Protein AF-A0A3N2P425-F1 (afdb_monomer_lite)

Structure (mmCIF, N/CA/C/O backbone):
data_AF-A0A3N2P425-F1
#
_entry.id   AF-A0A3N2P425-F1
#
loop_
_atom_site.group_PDB
_atom_site.id
_atom_site.type_symbol
_atom_site.label_atom_id
_atom_site.label_alt_id
_atom_site.label_comp_id
_atom_site.label_asym_id
_atom_site.label_entity_id
_atom_site.label_seq_id
_atom_site.pdbx_PDB_ins_code
_atom_site.Cartn_x
_atom_site.Cartn_y
_atom_site.Cartn_z
_atom_site.occupancy
_atom_site.B_iso_or_equiv
_atom_site.auth_seq_id
_atom_site.auth_comp_id
_atom_site.auth_asym_id
_atom_site.auth_atom_id
_atom_site.pdbx_PDB_model_num
ATOM 1 N N . MET A 1 1 ? -11.255 -15.464 24.040 1.00 45.69 1 MET A N 1
ATOM 2 C CA . MET A 1 1 ? -11.598 -14.527 22.941 1.00 45.69 1 MET A CA 1
ATOM 3 C C . MET A 1 1 ? -11.867 -13.075 23.395 1.00 45.69 1 MET A C 1
ATOM 5 O O . MET A 1 1 ? -12.380 -12.300 22.606 1.00 45.69 1 MET A O 1
ATOM 9 N N . ARG A 1 2 ? -11.461 -12.641 24.605 1.00 45.62 2 ARG A N 1
ATOM 10 C CA . ARG A 1 2 ? -11.732 -11.273 25.117 1.00 45.62 2 ARG A CA 1
ATOM 11 C C . ARG A 1 2 ? -10.798 -10.159 24.593 1.00 45.62 2 ARG A C 1
ATOM 13 O O . ARG A 1 2 ? -11.043 -9.001 24.884 1.00 45.62 2 ARG A O 1
ATOM 20 N N . GLY A 1 3 ? -9.758 -10.490 23.818 1.00 50.09 3 GLY A N 1
ATOM 21 C CA . GLY A 1 3 ? -8.745 -9.515 23.377 1.00 50.09 3 GLY A CA 1
ATOM 22 C C . GLY A 1 3 ? -9.061 -8.746 22.085 1.00 50.09 3 GLY A C 1
ATOM 23 O O . GLY A 1 3 ? -8.487 -7.688 21.871 1.00 50.09 3 GLY A O 1
ATOM 24 N N . PHE A 1 4 ? -9.965 -9.233 21.223 1.00 49.88 4 PHE A N 1
ATOM 25 C CA . PHE A 1 4 ? -10.226 -8.620 19.903 1.00 49.88 4 PHE A CA 1
ATOM 26 C C . PHE A 1 4 ? -11.301 -7.523 19.907 1.00 49.88 4 PHE A C 1
ATOM 28 O O . PHE A 1 4 ? -11.439 -6.799 18.926 1.00 49.88 4 PHE A O 1
ATOM 35 N N . THR A 1 5 ? -12.051 -7.377 21.000 1.00 51.12 5 THR A N 1
ATOM 36 C CA . THR A 1 5 ? -13.099 -6.354 21.158 1.00 51.12 5 THR A CA 1
ATOM 37 C C . THR A 1 5 ? -12.585 -5.059 21.782 1.00 51.12 5 THR A C 1
ATOM 39 O O . THR A 1 5 ? -13.356 -4.118 21.958 1.00 51.12 5 THR A O 1
ATOM 42 N N . GLU A 1 6 ? -11.298 -4.984 22.133 1.00 66.69 6 GLU A N 1
ATOM 43 C CA . GLU A 1 6 ? -10.718 -3.746 22.647 1.00 66.69 6 GLU A CA 1
ATOM 44 C C . GLU A 1 6 ? -10.755 -2.644 21.576 1.00 66.69 6 GLU A C 1
ATOM 46 O O . GLU A 1 6 ? -10.380 -2.890 20.422 1.00 66.69 6 GLU A O 1
ATOM 51 N N . PRO A 1 7 ? -11.110 -1.400 21.948 1.00 74.19 7 PRO A N 1
ATOM 52 C CA . PRO A 1 7 ? -11.191 -0.281 21.008 1.00 74.19 7 PRO A CA 1
ATOM 53 C C . PRO A 1 7 ? -9.886 -0.055 20.22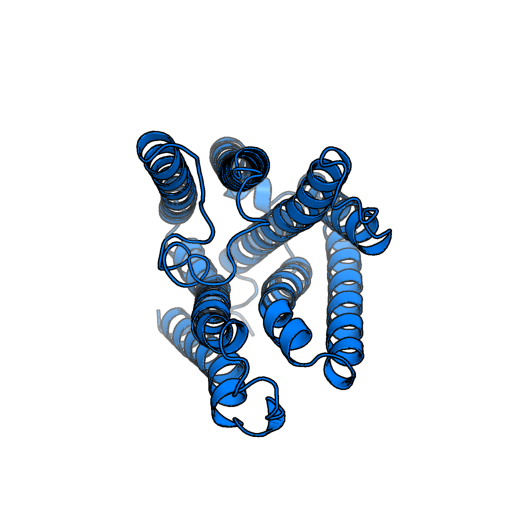9 1.00 74.19 7 PRO A C 1
ATOM 55 O O . PRO A 1 7 ? -9.914 0.361 19.073 1.00 74.19 7 PRO A O 1
ATOM 58 N N . ALA A 1 8 ? -8.741 -0.431 20.803 1.00 78.88 8 ALA A N 1
ATOM 59 C CA . ALA A 1 8 ? -7.447 -0.333 20.145 1.00 78.88 8 ALA A CA 1
ATOM 60 C C . ALA A 1 8 ? -7.305 -1.245 18.902 1.00 78.88 8 ALA A C 1
ATOM 62 O O . ALA A 1 8 ? -6.555 -0.908 17.983 1.00 78.88 8 ALA A O 1
ATOM 63 N N . TRP A 1 9 ? -7.980 -2.402 18.836 1.00 80.62 9 TRP A N 1
ATOM 64 C CA . TRP A 1 9 ? -7.920 -3.296 17.662 1.00 80.62 9 TRP A CA 1
ATOM 65 C C . TRP A 1 9 ? -8.795 -2.784 16.526 1.00 80.62 9 TRP A C 1
ATOM 67 O O . TRP A 1 9 ? -8.364 -2.770 15.376 1.00 80.62 9 TRP A O 1
ATOM 77 N N . ALA A 1 10 ? -9.973 -2.273 16.874 1.00 85.19 10 ALA A N 1
ATOM 78 C CA . ALA A 1 10 ? -10.850 -1.541 15.972 1.00 85.19 10 ALA A CA 1
ATOM 79 C C . ALA A 1 10 ? -10.139 -0.331 15.333 1.00 85.19 10 ALA A C 1
ATOM 81 O O . ALA A 1 10 ? -10.199 -0.160 14.113 1.00 85.19 10 ALA A O 1
ATOM 82 N N . ASP A 1 11 ? -9.420 0.461 16.134 1.00 87.75 11 ASP A N 1
ATOM 83 C CA . ASP A 1 11 ? -8.648 1.620 15.665 1.00 87.75 11 ASP A CA 1
ATOM 84 C C . ASP A 1 11 ? -7.503 1.202 14.740 1.00 87.75 11 ASP A C 1
ATOM 86 O O . ASP A 1 11 ? -7.321 1.776 13.667 1.00 87.75 11 ASP A O 1
ATOM 90 N N . THR A 1 12 ? -6.776 0.147 15.114 1.00 87.94 12 THR A N 1
ATOM 91 C CA . THR A 1 12 ? -5.697 -0.407 14.285 1.00 87.94 12 THR A CA 1
ATOM 92 C C . THR A 1 12 ? -6.220 -0.896 12.944 1.00 87.94 12 THR A C 1
ATOM 94 O O . THR A 1 12 ? -5.650 -0.555 11.911 1.00 87.94 12 THR A O 1
ATOM 97 N N . ALA A 1 13 ? -7.310 -1.659 12.936 1.00 87.81 13 ALA A N 1
ATOM 98 C CA . ALA A 1 13 ? -7.903 -2.188 11.716 1.00 87.81 13 ALA A CA 1
ATOM 99 C C . ALA A 1 13 ? -8.433 -1.067 10.806 1.00 87.81 13 ALA A C 1
ATOM 101 O O . ALA A 1 13 ? -8.244 -1.096 9.595 1.00 87.81 13 ALA A O 1
ATOM 102 N N . ALA A 1 14 ? -9.042 -0.028 11.379 1.00 89.31 14 ALA A N 1
ATOM 103 C CA . ALA A 1 14 ? -9.514 1.111 10.600 1.00 89.31 14 ALA A CA 1
ATOM 104 C C . ALA A 1 14 ? -8.352 1.887 9.949 1.00 89.31 14 ALA A C 1
ATOM 106 O O . ALA A 1 14 ? -8.414 2.209 8.763 1.00 89.31 14 ALA A O 1
ATOM 107 N N . VAL A 1 15 ? -7.285 2.168 10.706 1.00 91.12 15 VAL A N 1
ATOM 108 C CA . VAL A 1 15 ? -6.119 2.919 10.212 1.00 91.12 15 VAL A CA 1
ATOM 109 C C . VAL A 1 15 ? -5.301 2.098 9.215 1.00 91.12 15 VAL A C 1
ATOM 111 O O . VAL A 1 15 ? -4.962 2.610 8.154 1.00 91.12 15 VAL A O 1
ATOM 114 N N . SER A 1 16 ? -5.017 0.829 9.511 1.00 91.25 16 SER A N 1
ATOM 115 C CA . SER A 1 16 ? -4.265 -0.049 8.601 1.00 91.25 16 SER A CA 1
ATOM 116 C C . SER A 1 16 ? -5.001 -0.287 7.284 1.00 91.25 16 SER A C 1
ATOM 118 O O . SER A 1 16 ? -4.374 -0.202 6.233 1.00 91.25 16 SER A O 1
ATOM 120 N N . GLY A 1 17 ? -6.323 -0.496 7.320 1.00 90.25 17 GLY A N 1
ATOM 121 C CA . GLY A 1 17 ? -7.133 -0.651 6.111 1.00 90.25 17 GLY A CA 1
ATOM 122 C C . GLY A 1 17 ? -7.078 0.580 5.205 1.00 90.25 17 GLY A C 1
ATOM 123 O O . GLY A 1 17 ? -6.907 0.443 3.997 1.00 90.25 17 GLY A O 1
ATOM 124 N N . LEU A 1 18 ? -7.153 1.784 5.784 1.00 92.56 18 LEU A N 1
ATOM 125 C CA . LEU A 1 18 ? -7.037 3.030 5.024 1.00 92.56 18 LEU A CA 1
ATOM 126 C C . LEU A 1 18 ? -5.625 3.242 4.465 1.00 92.56 18 LEU A C 1
ATOM 128 O O . LEU A 1 18 ? -5.487 3.580 3.295 1.00 92.56 18 LEU A O 1
ATOM 132 N N . LEU A 1 19 ? -4.583 3.043 5.277 1.00 92.00 19 LEU A N 1
ATOM 133 C CA . LEU A 1 19 ? -3.196 3.212 4.832 1.00 92.00 19 LEU A CA 1
ATOM 134 C C . LEU A 1 19 ? -2.840 2.233 3.709 1.00 92.00 19 LEU A C 1
ATOM 136 O O . LEU A 1 19 ? -2.262 2.647 2.711 1.00 92.00 19 LEU A O 1
ATOM 140 N N . ALA A 1 20 ? -3.226 0.962 3.838 1.00 92.25 20 ALA A N 1
ATOM 141 C CA . ALA A 1 20 ? -2.996 -0.036 2.799 1.00 92.25 20 ALA A CA 1
ATOM 142 C C . ALA A 1 20 ? -3.740 0.312 1.498 1.00 92.25 20 ALA A C 1
ATOM 144 O O . ALA A 1 20 ? -3.142 0.256 0.427 1.00 92.25 20 ALA A O 1
ATOM 145 N N . ALA A 1 21 ? -5.005 0.743 1.587 1.00 92.38 21 ALA A N 1
ATOM 146 C CA . ALA A 1 21 ? -5.774 1.171 0.418 1.00 92.38 21 ALA A CA 1
ATOM 147 C C . ALA A 1 21 ? -5.172 2.412 -0.265 1.00 92.38 21 ALA A C 1
ATOM 149 O O . ALA A 1 21 ? -5.133 2.468 -1.491 1.00 92.38 21 ALA A O 1
ATOM 150 N N . LEU A 1 22 ? -4.658 3.381 0.503 1.00 93.06 22 LEU A N 1
ATOM 151 C CA . LEU A 1 22 ? -3.971 4.555 -0.045 1.00 93.06 22 LEU A CA 1
ATOM 152 C C . LEU A 1 22 ? -2.675 4.175 -0.764 1.00 93.06 22 LEU A C 1
ATOM 154 O O . LEU A 1 22 ? -2.458 4.635 -1.877 1.00 93.06 22 LEU A O 1
ATOM 158 N N . VAL A 1 23 ? -1.849 3.309 -0.170 1.00 90.25 23 VAL A N 1
ATOM 159 C CA . VAL A 1 23 ? -0.619 2.813 -0.810 1.00 90.25 23 VAL A CA 1
ATOM 160 C C . VAL A 1 23 ? -0.939 2.111 -2.132 1.00 90.25 23 VAL A C 1
ATOM 162 O O . VAL A 1 23 ? -0.296 2.381 -3.143 1.00 90.25 23 VAL A O 1
ATOM 165 N N . LEU A 1 24 ? -1.962 1.253 -2.146 1.00 89.75 24 LEU A N 1
ATOM 166 C CA . LEU A 1 24 ? -2.402 0.545 -3.351 1.00 89.75 24 LEU A CA 1
ATOM 167 C C . LEU A 1 24 ? -2.972 1.489 -4.412 1.00 89.75 24 LEU A C 1
ATOM 169 O O . LEU A 1 24 ? -2.701 1.304 -5.596 1.00 89.75 24 LEU A O 1
ATOM 173 N N . LEU A 1 25 ? -3.710 2.521 -3.999 1.00 91.50 25 LEU A N 1
ATOM 174 C CA . LEU A 1 25 ? -4.214 3.556 -4.896 1.00 91.50 25 LEU A CA 1
ATOM 175 C C . LEU A 1 25 ? -3.076 4.356 -5.533 1.00 91.50 25 LEU A C 1
ATOM 177 O O . LEU A 1 25 ? -3.071 4.527 -6.748 1.00 91.50 25 LEU A O 1
ATOM 181 N N . THR A 1 26 ? -2.116 4.830 -4.735 1.00 88.69 26 THR A N 1
ATOM 182 C CA . THR A 1 26 ? -0.936 5.554 -5.232 1.00 88.69 26 THR A CA 1
ATOM 183 C C . THR A 1 26 ? -0.185 4.707 -6.238 1.00 88.69 26 THR A C 1
ATOM 185 O O . THR A 1 26 ? 0.174 5.175 -7.309 1.00 88.69 26 THR A O 1
ATOM 188 N N . PHE A 1 27 ? -0.013 3.432 -5.927 1.00 84.88 27 PHE A N 1
ATOM 189 C CA . PHE A 1 27 ? 0.708 2.533 -6.794 1.00 84.88 27 PHE A CA 1
ATOM 190 C C . PHE A 1 27 ? -0.040 2.207 -8.103 1.00 84.88 27 PHE A C 1
ATOM 192 O O . PHE A 1 27 ? 0.568 2.182 -9.170 1.00 84.88 27 PHE A O 1
ATOM 199 N N . ALA A 1 28 ? -1.362 2.024 -8.060 1.00 85.25 28 ALA A N 1
ATOM 200 C CA . ALA A 1 28 ? -2.173 1.908 -9.275 1.00 85.25 28 ALA A CA 1
ATOM 201 C C . ALA A 1 28 ? -2.205 3.221 -10.085 1.00 85.25 28 ALA A C 1
ATOM 203 O O . ALA A 1 28 ? -2.316 3.204 -11.308 1.00 85.25 28 ALA A O 1
ATOM 204 N N . GLY A 1 29 ? -2.094 4.369 -9.411 1.00 83.38 29 GLY A N 1
ATOM 205 C CA . GLY A 1 29 ? -1.930 5.674 -10.049 1.00 83.38 29 GLY A CA 1
ATOM 206 C C . GLY A 1 29 ? -0.605 5.757 -10.798 1.00 83.38 29 GLY A C 1
ATOM 207 O O . GLY A 1 29 ? -0.597 6.096 -11.981 1.00 83.38 29 GLY A O 1
ATOM 208 N N . HIS A 1 30 ? 0.482 5.332 -10.152 1.00 80.69 30 HIS A N 1
ATOM 209 C CA . HIS A 1 30 ? 1.819 5.289 -10.733 1.00 80.69 30 HIS A CA 1
ATOM 210 C C . HIS A 1 30 ? 1.850 4.518 -12.058 1.00 80.69 30 HIS A C 1
ATOM 212 O O . HIS A 1 30 ? 2.406 5.000 -13.044 1.00 80.69 30 HIS A O 1
ATOM 218 N N . THR A 1 31 ? 1.204 3.348 -12.140 1.00 77.88 31 THR A N 1
ATOM 219 C CA . THR A 1 31 ? 1.166 2.552 -13.382 1.00 77.88 31 THR A CA 1
ATOM 220 C C . THR A 1 31 ? 0.427 3.262 -14.519 1.00 77.88 31 THR A C 1
ATOM 222 O O . THR A 1 31 ? 0.858 3.200 -15.667 1.00 77.88 31 THR A O 1
ATOM 225 N N . ILE A 1 32 ? -0.651 3.993 -14.220 1.00 78.75 32 ILE A N 1
ATOM 226 C CA . ILE A 1 32 ? -1.390 4.773 -15.227 1.00 78.75 32 ILE A CA 1
ATOM 227 C C . ILE A 1 32 ? -0.569 5.974 -15.687 1.00 78.75 32 ILE A C 1
ATOM 229 O O . ILE A 1 32 ? -0.456 6.230 -16.883 1.00 78.75 32 ILE A O 1
ATOM 233 N N . ILE A 1 33 ? 0.005 6.704 -14.736 1.00 73.69 33 ILE A N 1
ATOM 234 C CA . ILE A 1 33 ? 0.789 7.911 -14.985 1.00 73.69 33 ILE A CA 1
ATOM 235 C C . ILE A 1 33 ? 2.036 7.575 -15.808 1.00 73.69 33 ILE A C 1
ATOM 237 O O . ILE A 1 33 ? 2.350 8.265 -16.775 1.00 73.69 33 ILE A O 1
ATOM 241 N N . THR A 1 34 ? 2.727 6.487 -15.473 1.00 70.25 34 THR A N 1
ATOM 242 C CA . THR A 1 34 ? 3.914 6.039 -16.210 1.00 70.25 34 THR A CA 1
ATOM 243 C C . THR A 1 34 ? 3.598 5.518 -17.607 1.00 70.25 34 THR A C 1
ATOM 245 O O . THR A 1 34 ? 4.444 5.684 -18.490 1.00 70.25 34 THR A O 1
ATOM 248 N N . ALA A 1 35 ? 2.423 4.920 -17.824 1.00 69.19 35 ALA A N 1
ATOM 249 C CA . ALA A 1 35 ? 1.936 4.556 -19.153 1.00 69.19 35 ALA A CA 1
ATOM 250 C C . ALA A 1 35 ? 1.570 5.804 -19.975 1.00 69.19 35 ALA A C 1
ATOM 252 O O . ALA A 1 35 ? 2.016 5.941 -21.109 1.00 69.19 35 ALA A O 1
ATOM 253 N N . ALA A 1 36 ? 0.865 6.772 -19.381 1.00 66.44 36 ALA A N 1
ATOM 254 C CA . ALA A 1 36 ? 0.530 8.040 -20.036 1.00 66.44 36 ALA A CA 1
ATOM 255 C C . ALA A 1 36 ? 1.780 8.870 -20.391 1.00 66.44 36 ALA A C 1
ATOM 257 O O . ALA A 1 36 ? 1.860 9.451 -21.468 1.00 66.44 36 ALA A O 1
ATOM 258 N N . GLY A 1 37 ? 2.794 8.892 -19.520 1.00 60.72 37 GLY A N 1
ATOM 259 C CA . GLY A 1 37 ? 4.084 9.523 -19.814 1.00 60.72 37 GLY A CA 1
ATOM 260 C C . GLY A 1 37 ? 4.861 8.813 -20.929 1.00 60.72 37 GLY A C 1
ATOM 261 O O . GLY A 1 37 ? 5.569 9.466 -21.692 1.00 60.72 37 GLY A O 1
ATOM 262 N N . ALA A 1 38 ? 4.701 7.492 -21.067 1.00 56.31 38 ALA A N 1
ATOM 263 C CA . ALA A 1 38 ? 5.293 6.728 -22.163 1.00 56.31 38 ALA A CA 1
ATOM 264 C C . ALA A 1 38 ? 4.591 6.985 -23.507 1.00 56.31 38 ALA A C 1
ATOM 266 O O . ALA A 1 38 ? 5.261 6.966 -24.531 1.00 56.31 38 ALA A O 1
ATOM 267 N N . GLU A 1 39 ? 3.291 7.302 -23.516 1.00 51.72 39 GLU A N 1
ATOM 268 C CA . GLU A 1 39 ? 2.559 7.718 -24.727 1.00 51.72 39 GLU A CA 1
ATOM 269 C C . GLU A 1 39 ? 3.048 9.071 -25.288 1.00 51.72 39 GLU A C 1
ATOM 271 O O . GLU A 1 39 ? 2.974 9.299 -26.493 1.00 51.72 39 GLU A O 1
ATOM 276 N N . ILE A 1 40 ? 3.601 9.953 -24.444 1.00 50.88 40 ILE A N 1
ATOM 277 C CA . ILE A 1 40 ? 4.230 11.219 -24.876 1.00 50.88 40 ILE A CA 1
ATOM 278 C C . ILE A 1 40 ? 5.599 10.955 -25.532 1.00 50.88 40 ILE A C 1
ATOM 280 O O . ILE A 1 40 ? 6.047 11.718 -26.391 1.00 50.88 40 ILE A O 1
ATOM 284 N N . SER A 1 41 ? 6.258 9.850 -25.173 1.00 45.09 41 SER A N 1
ATOM 285 C CA . SER A 1 41 ? 7.463 9.377 -25.848 1.00 45.09 41 SER A CA 1
ATOM 286 C C . SER A 1 41 ? 7.071 8.618 -27.115 1.00 45.09 41 SER A C 1
ATOM 288 O O . SER A 1 41 ? 6.618 7.477 -27.066 1.00 45.09 41 SER A O 1
ATOM 290 N N . ILE A 1 42 ? 7.303 9.241 -28.271 1.00 44.38 42 ILE A N 1
ATOM 291 C CA . ILE A 1 42 ? 7.066 8.712 -29.632 1.00 44.38 42 ILE A CA 1
ATOM 292 C C . ILE A 1 42 ? 7.618 7.294 -29.911 1.00 44.38 42 ILE A C 1
ATOM 294 O O . ILE A 1 42 ? 7.314 6.724 -30.955 1.00 44.38 42 ILE A O 1
ATOM 298 N N . TRP A 1 43 ? 8.395 6.705 -28.997 1.00 41.22 43 TRP A N 1
ATOM 299 C CA . TRP A 1 43 ? 9.069 5.418 -29.167 1.00 41.22 43 TRP A CA 1
ATOM 300 C C . TRP A 1 43 ? 8.598 4.296 -28.223 1.00 41.22 43 TRP A C 1
ATOM 302 O O . TRP A 1 43 ? 9.024 3.164 -28.421 1.00 41.22 43 TRP A O 1
ATOM 312 N N . HIS A 1 44 ? 7.755 4.562 -27.212 1.00 43.25 44 HIS A N 1
ATOM 313 C CA . HIS A 1 44 ? 7.383 3.564 -26.182 1.00 43.25 44 HIS A CA 1
ATOM 314 C C . HIS A 1 44 ? 5.893 3.570 -25.784 1.00 43.25 44 HIS A C 1
ATOM 316 O O . HIS A 1 44 ? 5.533 3.152 -24.682 1.00 43.25 44 HIS A O 1
ATOM 322 N N . ALA A 1 45 ? 5.005 3.999 -26.683 1.00 39.09 45 ALA A N 1
ATOM 323 C CA . ALA A 1 45 ? 3.564 4.012 -26.442 1.00 39.09 45 ALA A CA 1
ATOM 324 C C . ALA A 1 45 ? 2.971 2.586 -26.386 1.00 39.09 45 ALA A C 1
ATOM 326 O O . ALA A 1 45 ? 2.490 2.049 -27.381 1.00 39.09 45 ALA A O 1
ATOM 327 N N . GLY A 1 46 ? 2.998 1.962 -25.209 1.00 48.12 46 GLY A N 1
ATOM 328 C CA . GLY A 1 46 ? 2.085 0.875 -24.865 1.00 48.12 46 GLY A CA 1
ATOM 329 C C . GLY A 1 46 ? 0.842 1.476 -24.203 1.00 48.12 46 GLY A C 1
ATOM 330 O O . GLY A 1 46 ? 1.009 2.180 -23.205 1.00 48.12 46 GLY A O 1
ATOM 331 N N . PRO A 1 47 ? -0.384 1.245 -24.712 1.00 53.38 47 PRO A N 1
ATOM 332 C CA . PRO A 1 47 ? -1.586 1.783 -24.087 1.00 53.38 47 PRO A CA 1
ATOM 333 C C . PRO A 1 47 ? -1.680 1.289 -22.643 1.00 53.38 47 PRO A C 1
ATOM 335 O O . PRO A 1 47 ? -1.425 0.115 -22.370 1.00 53.38 47 PRO A O 1
ATOM 338 N N . SER A 1 48 ? -2.062 2.172 -21.717 1.00 62.69 48 SER A N 1
ATOM 339 C CA . SER A 1 48 ? -2.396 1.733 -20.354 1.00 62.69 48 SER A CA 1
ATOM 340 C C . SER A 1 48 ? -3.451 0.627 -20.419 1.00 62.69 48 SER A C 1
ATOM 342 O O . SER A 1 48 ? -4.555 0.848 -20.923 1.00 62.69 48 SER A O 1
ATOM 344 N N . ASP A 1 49 ? -3.101 -0.560 -19.918 1.00 74.94 49 ASP A N 1
ATOM 345 C CA . ASP A 1 49 ? -3.987 -1.719 -19.935 1.00 74.94 49 ASP A CA 1
ATOM 346 C C . ASP A 1 49 ? -5.274 -1.389 -19.157 1.00 74.94 49 ASP A C 1
ATOM 348 O O . ASP A 1 49 ? -5.250 -0.737 -18.103 1.00 74.94 49 ASP A O 1
ATOM 352 N N . LEU A 1 50 ? -6.422 -1.835 -19.672 1.00 77.81 50 LEU A N 1
ATOM 353 C CA . LEU A 1 50 ? -7.730 -1.651 -19.038 1.00 77.81 50 LEU A CA 1
ATOM 354 C C . LEU A 1 50 ? -7.700 -2.148 -17.583 1.00 77.81 50 LEU A C 1
ATOM 356 O O . LEU A 1 50 ? -8.329 -1.549 -16.708 1.00 77.81 50 LEU A O 1
ATOM 360 N N . GLY A 1 51 ? -6.921 -3.201 -17.316 1.00 80.56 51 GLY A N 1
ATOM 361 C CA . GLY A 1 51 ? -6.703 -3.745 -15.979 1.00 80.56 51 GLY A CA 1
ATOM 362 C C . GLY A 1 51 ? -6.138 -2.731 -14.979 1.00 80.56 51 GLY A C 1
ATOM 363 O O . GLY A 1 51 ? -6.619 -2.662 -13.848 1.00 80.56 51 GLY A O 1
ATOM 364 N N . ASP A 1 52 ? -5.181 -1.893 -15.377 1.00 80.38 52 ASP A N 1
ATOM 365 C CA . ASP A 1 52 ? -4.561 -0.921 -14.467 1.00 80.38 52 ASP A CA 1
ATOM 366 C C . ASP A 1 52 ? -5.501 0.250 -14.160 1.00 80.38 52 ASP A C 1
ATOM 368 O O . ASP A 1 52 ? -5.601 0.694 -13.013 1.00 80.38 52 ASP A O 1
ATOM 372 N N . ARG A 1 53 ? -6.294 0.676 -15.150 1.00 82.88 53 ARG A N 1
ATOM 373 C CA . ARG A 1 53 ? -7.363 1.670 -14.953 1.00 82.88 53 ARG A CA 1
ATOM 374 C C . ARG A 1 53 ? -8.440 1.159 -13.996 1.00 82.88 53 ARG A C 1
ATOM 376 O O . ARG A 1 53 ? -8.866 1.892 -13.103 1.00 82.88 53 ARG A O 1
ATOM 383 N N . LEU A 1 54 ? -8.850 -0.102 -14.146 1.00 86.25 54 LEU A N 1
ATOM 384 C CA . LEU A 1 54 ? -9.818 -0.745 -13.254 1.00 86.25 54 LEU A CA 1
ATOM 385 C C . LEU A 1 54 ? -9.274 -0.901 -11.830 1.00 86.25 54 LEU A C 1
ATOM 387 O O . LEU A 1 54 ? -10.015 -0.664 -10.878 1.00 86.25 54 LEU A O 1
ATOM 391 N N . ARG A 1 55 ? -7.990 -1.236 -11.663 1.00 86.56 55 ARG A N 1
ATOM 392 C CA . ARG A 1 55 ? -7.333 -1.295 -10.346 1.00 86.56 55 ARG A CA 1
ATOM 393 C C . ARG A 1 55 ? -7.336 0.059 -9.649 1.00 86.56 55 ARG A C 1
ATOM 395 O O . ARG A 1 55 ? -7.728 0.139 -8.486 1.00 86.56 55 ARG A O 1
ATOM 402 N N . PHE A 1 56 ? -6.943 1.118 -10.353 1.00 88.38 56 PHE A N 1
ATOM 403 C CA . PHE A 1 56 ? -6.962 2.474 -9.807 1.00 88.38 56 PHE A CA 1
ATOM 404 C C . PHE A 1 56 ? -8.373 2.894 -9.403 1.00 88.38 56 PHE A C 1
ATOM 406 O O . PHE A 1 56 ? -8.589 3.310 -8.265 1.00 88.38 56 PHE A O 1
ATOM 413 N N . ALA A 1 57 ? -9.351 2.714 -10.297 1.00 88.62 57 ALA A N 1
ATOM 414 C CA . ALA A 1 57 ? -10.749 3.009 -10.005 1.00 88.62 57 ALA A CA 1
ATOM 415 C C . ALA A 1 57 ? -11.261 2.192 -8.806 1.00 88.62 57 ALA A C 1
ATOM 417 O O . ALA A 1 57 ? -11.898 2.743 -7.911 1.00 88.62 57 ALA A O 1
ATOM 418 N N . GLY A 1 58 ? -10.930 0.901 -8.738 1.00 89.62 58 GLY A N 1
ATOM 419 C CA . GLY A 1 58 ? -11.300 0.013 -7.639 1.00 89.62 58 GLY A CA 1
ATOM 420 C C . GLY A 1 58 ? -10.774 0.503 -6.291 1.00 89.62 58 GLY A C 1
ATOM 421 O O . GLY A 1 58 ? -11.555 0.691 -5.356 1.00 89.62 58 GLY A O 1
ATOM 422 N N . TRP A 1 59 ? -9.474 0.791 -6.190 1.00 93.19 59 TRP A N 1
ATOM 423 C CA . TRP A 1 59 ? -8.882 1.310 -4.953 1.00 93.19 59 TRP A CA 1
ATOM 424 C C . TRP A 1 59 ? -9.358 2.723 -4.610 1.00 93.19 59 TRP A C 1
ATOM 426 O O . TRP A 1 59 ? -9.541 3.030 -3.431 1.00 93.19 59 TRP A O 1
ATOM 436 N N . ALA A 1 60 ? -9.654 3.561 -5.606 1.00 92.12 60 ALA A N 1
ATOM 437 C CA . ALA A 1 60 ? -10.243 4.879 -5.385 1.00 92.12 60 ALA A CA 1
ATOM 438 C C . ALA A 1 60 ? -11.639 4.759 -4.755 1.00 92.12 60 ALA A C 1
ATOM 440 O O . ALA A 1 60 ? -11.933 5.436 -3.766 1.00 92.12 60 ALA A O 1
ATOM 441 N N . VAL A 1 61 ? -12.473 3.844 -5.264 1.00 93.62 61 VAL A N 1
ATOM 442 C CA . VAL A 1 61 ? -13.800 3.550 -4.702 1.00 93.62 61 VAL A CA 1
ATOM 443 C C . VAL A 1 61 ? -13.681 2.964 -3.293 1.00 93.62 61 VAL A C 1
ATOM 445 O O . VAL A 1 61 ? -14.442 3.363 -2.411 1.00 93.62 61 VAL A O 1
ATOM 448 N N . VAL A 1 62 ? -12.713 2.077 -3.033 1.00 93.81 62 VAL A N 1
ATOM 449 C CA . VAL A 1 62 ? -12.445 1.547 -1.682 1.00 93.81 62 VAL A CA 1
ATOM 450 C C . VAL A 1 62 ? -12.082 2.679 -0.718 1.00 93.81 62 VAL A C 1
ATOM 452 O O . VAL A 1 62 ? -12.702 2.798 0.340 1.00 93.81 62 VAL A O 1
ATOM 455 N N . CYS A 1 63 ? -11.140 3.550 -1.084 1.00 92.94 63 CYS A N 1
ATOM 456 C CA . CYS A 1 63 ? -10.756 4.714 -0.286 1.00 92.94 63 CYS A CA 1
ATOM 457 C C . CYS A 1 63 ? -11.956 5.629 -0.009 1.00 92.94 63 CYS A C 1
ATOM 459 O O . CYS A 1 63 ? -12.218 5.968 1.147 1.00 92.94 63 CYS A O 1
ATOM 461 N N . ALA A 1 64 ? -12.739 5.967 -1.036 1.00 92.88 64 ALA A N 1
ATOM 462 C CA . ALA A 1 64 ? -13.945 6.777 -0.890 1.00 92.88 64 ALA A CA 1
ATOM 463 C C . ALA A 1 64 ? -14.964 6.119 0.057 1.00 92.88 64 ALA A C 1
ATOM 465 O O . ALA A 1 64 ? -15.476 6.769 0.970 1.00 92.88 64 ALA A O 1
ATOM 466 N N . ALA A 1 65 ? -15.205 4.814 -0.086 1.00 92.50 65 ALA A N 1
ATOM 467 C CA . ALA A 1 65 ? -16.105 4.065 0.782 1.00 92.50 65 ALA A CA 1
ATOM 468 C C . ALA A 1 65 ? -15.636 4.080 2.249 1.00 92.50 65 ALA A C 1
ATOM 470 O O . ALA A 1 65 ? -16.455 4.288 3.148 1.00 92.50 65 ALA A O 1
ATOM 471 N N . ILE A 1 66 ? -14.331 3.940 2.514 1.00 91.19 66 ILE A N 1
ATOM 472 C CA . ILE A 1 66 ? -13.763 4.048 3.869 1.00 91.19 66 ILE A CA 1
ATOM 473 C C . ILE A 1 66 ? -14.007 5.445 4.454 1.00 91.19 66 ILE A C 1
ATOM 475 O O . ILE A 1 66 ? -14.464 5.559 5.596 1.00 91.19 66 ILE A O 1
ATOM 479 N N . LEU A 1 67 ? -13.735 6.498 3.677 1.00 90.56 67 LEU A N 1
ATOM 480 C CA . LEU A 1 67 ? -13.872 7.893 4.106 1.00 90.56 67 LEU A CA 1
ATOM 481 C C . LEU A 1 67 ? -15.332 8.275 4.393 1.00 90.56 67 LEU A C 1
ATOM 483 O O . LEU A 1 67 ? -15.613 8.938 5.392 1.00 90.56 67 LEU A O 1
ATOM 487 N N . VAL A 1 68 ? -16.276 7.806 3.572 1.00 92.44 68 VAL A N 1
ATOM 488 C CA . VAL A 1 68 ? -17.717 8.041 3.769 1.00 92.44 68 VAL A CA 1
ATOM 489 C C . VAL A 1 68 ? -18.267 7.223 4.945 1.00 92.44 68 VAL A C 1
ATOM 491 O O . VAL A 1 68 ? -19.218 7.654 5.603 1.00 92.44 68 VAL A O 1
ATOM 494 N N . GLY A 1 69 ? -17.629 6.096 5.280 1.00 89.31 69 GLY A N 1
ATOM 495 C CA . GLY A 1 69 ? -18.021 5.191 6.364 1.00 89.31 69 GLY A CA 1
ATOM 496 C C . GLY A 1 69 ? -18.734 3.914 5.900 1.00 89.31 69 GLY A C 1
ATOM 497 O O . GLY A 1 69 ? -19.240 3.169 6.737 1.00 89.31 69 GLY A O 1
ATOM 498 N N . LEU A 1 70 ? -18.741 3.625 4.597 1.00 91.81 70 LEU A N 1
ATOM 499 C CA . LEU A 1 70 ? -19.325 2.438 3.958 1.00 91.81 70 LEU A CA 1
ATOM 500 C C . LEU A 1 70 ? -18.393 1.223 4.056 1.00 91.81 70 LEU A C 1
ATOM 502 O O . LEU A 1 70 ? -17.996 0.613 3.062 1.00 91.81 70 LEU A O 1
ATOM 506 N N . ARG A 1 71 ? -18.023 0.855 5.283 1.00 88.38 71 ARG A N 1
ATOM 507 C CA . ARG A 1 71 ? -16.966 -0.135 5.518 1.00 88.38 71 ARG A CA 1
ATOM 508 C C . ARG A 1 71 ? -17.283 -1.527 4.974 1.00 88.38 71 ARG A C 1
ATOM 510 O O . ARG A 1 71 ? -16.378 -2.193 4.492 1.00 88.38 71 ARG A O 1
ATOM 517 N N . ARG A 1 72 ? -18.547 -1.964 5.027 1.00 91.19 72 ARG A N 1
ATOM 518 C CA . ARG A 1 72 ? -18.953 -3.274 4.484 1.00 91.19 72 ARG A CA 1
ATOM 519 C C . ARG A 1 72 ? -18.714 -3.342 2.978 1.00 91.19 72 ARG A C 1
ATOM 521 O O . ARG A 1 72 ? -18.099 -4.292 2.511 1.00 91.19 72 ARG A O 1
ATOM 528 N N . SER A 1 73 ? -19.128 -2.307 2.249 1.00 93.31 73 SER A N 1
ATOM 529 C CA . SER A 1 73 ? -18.883 -2.197 0.811 1.00 93.31 73 SER A CA 1
ATOM 530 C C . SER A 1 73 ? -17.385 -2.147 0.516 1.00 93.31 73 SER A C 1
ATOM 532 O O . SER A 1 73 ? -16.910 -2.888 -0.336 1.00 93.31 73 SER A O 1
ATOM 534 N N . ALA A 1 74 ? -16.623 -1.355 1.282 1.00 91.88 74 ALA A N 1
ATOM 535 C CA . ALA A 1 74 ? -15.167 -1.299 1.158 1.00 91.88 74 ALA A CA 1
ATOM 536 C C . ALA A 1 74 ? -14.503 -2.667 1.393 1.00 91.88 74 ALA A C 1
ATOM 538 O O . ALA A 1 74 ? -13.590 -3.029 0.662 1.00 91.88 74 ALA A O 1
ATOM 539 N N . ALA A 1 75 ? -14.971 -3.444 2.376 1.00 92.50 75 ALA A N 1
ATOM 540 C CA . ALA A 1 75 ? -14.454 -4.780 2.659 1.00 92.50 75 ALA A CA 1
ATOM 541 C C . ALA A 1 75 ? -14.737 -5.758 1.510 1.00 92.50 75 ALA A C 1
ATOM 543 O O . ALA A 1 75 ? -13.834 -6.477 1.096 1.00 92.50 75 ALA A O 1
ATOM 544 N N . VAL A 1 76 ? -15.960 -5.764 0.967 1.00 94.69 76 VAL A N 1
ATOM 545 C CA . VAL A 1 76 ? -16.319 -6.607 -0.189 1.00 94.69 76 VAL A CA 1
ATOM 546 C C . VAL A 1 76 ? -15.467 -6.241 -1.408 1.00 94.69 76 VAL A C 1
ATOM 548 O O . VAL A 1 76 ? -14.897 -7.119 -2.052 1.00 94.69 76 VAL A O 1
ATOM 551 N N . LEU A 1 77 ? -15.309 -4.947 -1.691 1.00 92.94 77 LEU A N 1
ATOM 552 C CA . LEU A 1 77 ? -14.459 -4.469 -2.782 1.00 92.94 77 LEU A CA 1
ATOM 553 C C . LEU A 1 77 ? -12.980 -4.832 -2.569 1.00 92.94 77 LEU A C 1
ATOM 555 O O . LEU A 1 77 ? -12.317 -5.287 -3.493 1.00 92.94 77 LEU A O 1
ATOM 559 N N . ALA A 1 78 ? -12.464 -4.717 -1.345 1.00 92.88 78 ALA A N 1
ATOM 560 C CA . ALA A 1 78 ? -11.088 -5.101 -1.042 1.00 92.88 78 ALA A CA 1
ATOM 561 C C . ALA A 1 78 ? -10.855 -6.616 -1.180 1.00 92.88 78 ALA A C 1
ATOM 563 O O . ALA A 1 78 ? -9.818 -7.026 -1.694 1.00 92.88 78 ALA A O 1
ATOM 564 N N . TRP A 1 79 ? -11.812 -7.460 -0.778 1.00 95.06 79 TRP A N 1
ATOM 565 C CA . TRP A 1 79 ? -11.718 -8.912 -0.979 1.00 95.06 79 TRP A CA 1
ATOM 566 C C . TRP A 1 79 ? -11.813 -9.312 -2.447 1.00 95.06 79 TRP A C 1
ATOM 568 O O . TRP A 1 79 ? -11.063 -10.178 -2.885 1.00 95.06 79 TRP A O 1
ATOM 578 N N . THR A 1 80 ? -12.695 -8.677 -3.218 1.00 92.69 80 THR A N 1
ATOM 579 C CA . THR A 1 80 ? -12.773 -8.929 -4.666 1.00 92.69 80 THR A CA 1
ATOM 580 C C . THR A 1 80 ? -11.475 -8.528 -5.368 1.00 92.69 80 THR A C 1
ATOM 582 O O . THR A 1 80 ? -10.959 -9.315 -6.159 1.00 92.69 80 THR A O 1
ATOM 585 N N . ALA A 1 81 ? -10.881 -7.386 -5.005 1.00 88.19 81 ALA A N 1
ATOM 586 C CA . ALA A 1 81 ? -9.552 -6.995 -5.473 1.00 88.19 81 ALA A CA 1
ATOM 587 C C . ALA A 1 81 ? -8.469 -8.005 -5.051 1.00 88.19 81 ALA A C 1
ATOM 589 O O . ALA A 1 81 ? -7.651 -8.400 -5.875 1.00 88.19 81 ALA A O 1
ATOM 590 N N . ALA A 1 82 ? -8.493 -8.489 -3.803 1.00 88.31 82 ALA A N 1
ATOM 591 C CA . ALA A 1 82 ? -7.549 -9.495 -3.316 1.00 88.31 82 ALA A CA 1
ATOM 592 C C . ALA A 1 82 ? -7.611 -10.801 -4.110 1.00 88.31 82 ALA A C 1
ATOM 594 O O . ALA A 1 82 ? -6.577 -11.325 -4.518 1.00 88.31 82 ALA A O 1
ATOM 595 N N . VAL A 1 83 ? -8.818 -11.313 -4.354 1.00 91.12 83 VAL A N 1
ATOM 596 C CA . VAL A 1 83 ? -9.019 -12.527 -5.151 1.00 91.12 83 VAL A CA 1
ATOM 597 C C . VAL A 1 83 ? -8.538 -12.307 -6.582 1.00 91.12 83 VAL A C 1
ATOM 599 O O . VAL A 1 83 ? -7.820 -13.154 -7.106 1.00 91.12 83 VAL A O 1
ATOM 602 N N . ALA A 1 84 ? -8.867 -11.167 -7.196 1.00 86.75 84 ALA A N 1
ATOM 603 C CA . ALA A 1 84 ? -8.408 -10.843 -8.543 1.00 86.75 84 ALA A CA 1
ATOM 604 C C . ALA A 1 84 ? -6.873 -10.796 -8.634 1.00 86.75 84 ALA A C 1
ATOM 606 O O . ALA A 1 84 ? -6.302 -11.410 -9.532 1.00 86.75 84 ALA A O 1
ATOM 607 N N . GLU A 1 85 ? -6.193 -10.143 -7.686 1.00 86.56 85 GLU A N 1
ATOM 608 C CA . GLU A 1 85 ? -4.725 -10.086 -7.660 1.00 86.56 85 GLU A CA 1
ATOM 609 C C . GLU A 1 85 ? -4.094 -11.469 -7.471 1.00 86.56 85 GLU A C 1
ATOM 611 O O . GLU A 1 85 ? -3.131 -11.800 -8.157 1.00 86.56 85 GLU A O 1
ATOM 616 N N . VAL A 1 86 ? -4.647 -12.310 -6.591 1.00 86.56 86 VAL A N 1
ATOM 617 C CA . VAL A 1 86 ? -4.150 -13.682 -6.392 1.00 86.56 86 VAL A CA 1
ATOM 618 C C . VAL A 1 86 ? -4.347 -14.527 -7.649 1.00 86.56 86 VAL A C 1
ATOM 620 O O . VAL A 1 86 ? -3.430 -15.242 -8.045 1.00 86.56 86 VAL A O 1
ATOM 623 N N . VAL A 1 87 ? -5.504 -14.434 -8.308 1.00 88.12 87 VAL A N 1
ATOM 624 C CA . VAL A 1 87 ? -5.769 -15.164 -9.558 1.00 88.12 87 VAL A CA 1
ATOM 625 C C . VAL A 1 87 ? -4.802 -14.722 -10.657 1.00 88.12 87 VAL A C 1
ATOM 627 O O . VAL A 1 87 ? -4.199 -15.579 -11.299 1.00 88.12 87 VAL A O 1
ATOM 630 N N . LEU A 1 88 ? -4.596 -13.412 -10.829 1.00 83.81 88 LEU A N 1
ATOM 631 C CA . LEU A 1 88 ? -3.650 -12.864 -11.807 1.00 83.81 88 LEU A CA 1
ATOM 632 C C . LEU A 1 88 ? -2.205 -13.271 -11.504 1.00 83.81 88 LEU A C 1
ATOM 634 O O . LEU A 1 88 ? -1.439 -13.571 -12.422 1.00 83.81 88 LEU A O 1
ATOM 638 N N . LEU A 1 89 ? -1.830 -13.299 -10.225 1.00 83.69 89 LEU A N 1
ATOM 639 C CA . LEU A 1 89 ? -0.521 -13.760 -9.783 1.00 83.69 89 LEU A CA 1
ATOM 640 C C . LEU A 1 89 ? -0.313 -15.236 -10.145 1.00 83.69 89 LEU A C 1
ATOM 642 O O . LEU A 1 89 ? 0.689 -15.574 -10.769 1.00 83.69 89 LEU A O 1
ATOM 646 N N . VAL A 1 90 ? -1.266 -16.104 -9.792 1.00 84.38 90 VAL A N 1
ATOM 647 C CA . VAL A 1 90 ? -1.198 -17.550 -10.054 1.00 84.38 90 VAL A CA 1
ATOM 648 C C . VAL A 1 90 ? -1.188 -17.839 -11.553 1.00 84.38 90 VAL A C 1
ATOM 650 O O . VAL A 1 90 ? -0.394 -18.662 -12.004 1.00 84.38 90 VAL A O 1
ATOM 653 N N . SER A 1 91 ? -2.006 -17.141 -12.347 1.00 84.50 91 SER A N 1
ATOM 654 C CA . SER A 1 91 ? -2.024 -17.325 -13.801 1.00 84.50 91 SER A CA 1
ATOM 655 C C . SER A 1 91 ? -0.717 -16.884 -14.456 1.00 84.50 91 SER A C 1
ATOM 657 O O . SER A 1 91 ? -0.256 -17.527 -15.395 1.00 84.50 91 SER A O 1
ATOM 659 N N . ARG A 1 92 ? -0.095 -15.805 -13.958 1.00 77.69 92 ARG A N 1
ATOM 660 C CA . ARG A 1 92 ? 1.210 -15.340 -14.450 1.00 77.69 92 ARG A CA 1
ATOM 661 C C . ARG A 1 92 ? 2.341 -16.262 -14.033 1.00 77.69 92 ARG A C 1
ATOM 663 O O . ARG A 1 92 ? 3.280 -16.415 -14.795 1.00 77.69 92 ARG A O 1
ATOM 670 N N . PHE A 1 93 ? 2.233 -16.922 -12.885 1.00 76.25 93 PHE A N 1
ATOM 671 C CA . PHE A 1 93 ? 3.296 -17.771 -12.354 1.00 76.25 93 PHE A CA 1
ATOM 672 C C . PHE A 1 93 ? 3.712 -18.906 -13.306 1.00 76.25 93 PHE A C 1
ATOM 674 O O . PHE A 1 93 ? 4.881 -19.275 -13.342 1.00 76.25 93 PHE A O 1
ATOM 681 N N . GLY A 1 94 ? 2.772 -19.440 -14.095 1.00 74.69 94 GLY A N 1
ATOM 682 C CA . GLY A 1 94 ? 3.062 -20.478 -15.089 1.00 74.69 94 GLY A CA 1
ATOM 683 C C . GLY A 1 94 ? 3.750 -19.969 -16.363 1.00 74.69 94 GLY A C 1
ATOM 684 O O . GLY A 1 94 ? 4.453 -20.740 -17.006 1.00 74.69 94 GLY A O 1
ATOM 685 N N . ALA A 1 95 ? 3.555 -18.698 -16.724 1.00 77.56 95 ALA A N 1
ATOM 686 C CA . ALA A 1 95 ? 4.083 -18.106 -17.957 1.00 77.56 95 ALA A CA 1
ATOM 687 C C . ALA A 1 95 ? 5.345 -17.2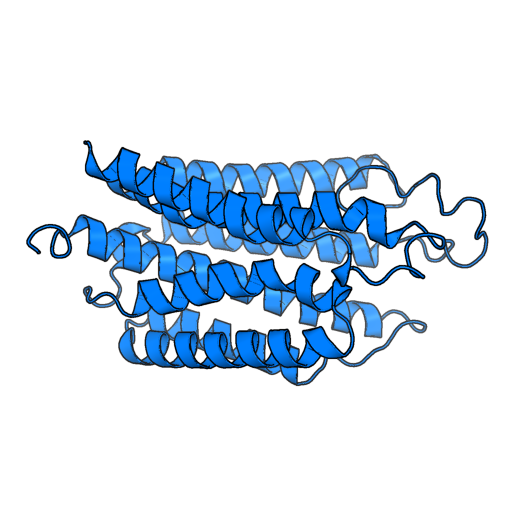60 -17.720 1.00 77.56 95 ALA A C 1
ATOM 689 O O . ALA A 1 95 ? 6.269 -17.291 -18.524 1.00 77.56 95 ALA A O 1
ATOM 690 N N . ASP A 1 96 ? 5.378 -16.520 -16.612 1.00 73.81 96 ASP A N 1
ATOM 691 C CA . ASP A 1 96 ? 6.449 -15.606 -16.226 1.00 73.81 96 ASP A CA 1
ATOM 692 C C . ASP A 1 96 ? 6.586 -15.571 -14.686 1.00 73.81 96 ASP A C 1
ATOM 694 O O . ASP A 1 96 ? 5.987 -14.731 -13.997 1.00 73.81 96 ASP A O 1
ATOM 698 N N . PRO A 1 97 ? 7.349 -16.517 -14.108 1.00 70.38 97 PRO A N 1
ATOM 699 C CA . PRO A 1 97 ? 7.524 -16.608 -12.664 1.00 70.38 97 PRO A CA 1
ATOM 700 C C . PRO A 1 97 ? 8.314 -15.423 -12.095 1.00 70.38 97 PRO A C 1
ATOM 702 O O . PRO A 1 97 ? 8.084 -15.060 -10.943 1.00 70.38 97 PRO A O 1
ATOM 705 N N . VAL A 1 98 ? 9.201 -14.793 -12.878 1.00 70.81 98 VAL A N 1
ATOM 706 C CA . VAL A 1 98 ? 9.990 -13.628 -12.440 1.00 70.81 98 VAL A CA 1
ATOM 707 C C . VAL A 1 98 ? 9.042 -12.468 -12.142 1.00 70.81 98 VAL A C 1
ATOM 709 O O . VAL A 1 98 ? 9.019 -11.938 -11.028 1.00 70.81 98 VAL A O 1
ATOM 712 N N . MET A 1 99 ? 8.189 -12.121 -13.109 1.00 69.25 99 MET A N 1
ATOM 713 C CA . MET A 1 99 ? 7.234 -11.021 -12.973 1.00 69.25 99 MET A CA 1
ATOM 714 C C . MET A 1 99 ? 6.136 -11.327 -11.954 1.00 69.25 99 MET A C 1
ATOM 716 O O . MET A 1 99 ? 5.645 -10.417 -11.276 1.00 69.25 99 MET A O 1
ATOM 720 N N . ALA A 1 100 ? 5.755 -12.599 -11.805 1.00 75.19 100 ALA A N 1
ATOM 721 C CA . ALA A 1 100 ? 4.846 -13.024 -10.749 1.00 75.19 100 ALA A CA 1
ATOM 722 C C . ALA A 1 100 ? 5.470 -12.792 -9.361 1.00 75.19 100 ALA A C 1
ATOM 724 O O . ALA A 1 100 ? 4.864 -12.123 -8.524 1.00 75.19 100 ALA A O 1
ATOM 725 N N . ILE A 1 101 ? 6.705 -13.244 -9.122 1.00 74.25 101 ILE A N 1
ATOM 726 C CA . ILE A 1 101 ? 7.406 -13.022 -7.848 1.00 74.25 101 ILE A CA 1
ATOM 727 C C . ILE A 1 101 ? 7.570 -11.524 -7.567 1.00 74.25 101 ILE A C 1
ATOM 729 O O . ILE A 1 101 ? 7.243 -11.070 -6.470 1.00 74.25 101 ILE A O 1
ATOM 733 N N . GLY A 1 102 ? 7.956 -10.735 -8.572 1.00 73.81 102 GLY A N 1
ATOM 734 C CA . GLY A 1 102 ? 8.029 -9.275 -8.474 1.00 73.81 102 GLY A CA 1
ATOM 735 C C . GLY A 1 102 ? 6.687 -8.594 -8.178 1.00 73.81 102 GLY A C 1
ATOM 736 O O . GLY A 1 102 ? 6.660 -7.438 -7.772 1.00 73.81 102 GLY A O 1
ATOM 737 N N . SER A 1 103 ? 5.562 -9.299 -8.323 1.00 77.62 103 SER A N 1
ATOM 738 C CA . SER A 1 103 ? 4.218 -8.800 -8.006 1.00 77.62 103 SER A CA 1
ATOM 739 C C . SER A 1 103 ? 3.695 -9.260 -6.636 1.00 77.62 103 SER A C 1
ATOM 741 O O . SER A 1 103 ? 2.678 -8.735 -6.176 1.00 77.62 103 SER A O 1
ATOM 743 N N . LEU A 1 104 ? 4.377 -10.187 -5.943 1.00 79.56 104 LEU A N 1
ATOM 744 C CA . LEU A 1 104 ? 3.963 -10.709 -4.626 1.00 79.56 104 LEU A CA 1
ATOM 745 C C . LEU A 1 104 ? 3.781 -9.604 -3.588 1.00 79.56 104 LEU A C 1
ATOM 747 O O . LEU A 1 104 ? 2.865 -9.660 -2.764 1.00 79.56 104 LEU A O 1
ATOM 751 N N . TRP A 1 105 ? 4.627 -8.576 -3.645 1.00 80.94 105 TRP A N 1
ATOM 752 C CA . TRP A 1 105 ? 4.559 -7.471 -2.701 1.00 80.94 105 TRP A CA 1
ATOM 753 C C . TRP A 1 105 ? 3.231 -6.709 -2.777 1.00 80.94 105 TRP A C 1
ATOM 755 O O . TRP A 1 105 ? 2.848 -6.128 -1.771 1.00 80.94 105 TRP A O 1
ATOM 765 N N . ARG A 1 106 ? 2.500 -6.739 -3.907 1.00 83.69 106 ARG A N 1
ATOM 766 C CA . ARG A 1 106 ? 1.174 -6.103 -4.065 1.00 83.69 106 ARG A CA 1
ATOM 767 C C . ARG A 1 106 ? 0.068 -6.891 -3.356 1.00 83.69 106 ARG A C 1
ATOM 769 O O . ARG A 1 106 ? -0.909 -6.313 -2.873 1.00 83.69 106 ARG A O 1
ATOM 776 N N . VAL A 1 107 ? 0.221 -8.212 -3.255 1.00 86.00 107 VAL A N 1
ATOM 777 C CA . VAL A 1 107 ? -0.768 -9.102 -2.627 1.00 86.00 107 VAL A CA 1
ATOM 778 C C . VAL A 1 107 ? -0.816 -8.888 -1.116 1.00 86.00 107 VAL A C 1
ATOM 780 O O . VAL A 1 107 ? -1.900 -8.814 -0.539 1.00 86.00 107 VAL A O 1
ATOM 783 N N . ALA A 1 108 ? 0.337 -8.710 -0.471 1.00 86.38 108 ALA A N 1
ATOM 784 C CA . ALA A 1 108 ? 0.417 -8.508 0.975 1.00 86.38 108 ALA A CA 1
ATOM 785 C C . ALA A 1 108 ? -0.400 -7.295 1.498 1.00 86.38 108 ALA A C 1
ATOM 787 O O . ALA A 1 108 ? -1.277 -7.502 2.342 1.00 86.38 108 ALA A O 1
ATOM 788 N N . PRO A 1 109 ? -0.212 -6.049 1.014 1.00 86.56 109 PRO A N 1
ATOM 789 C CA . PRO A 1 109 ? -1.014 -4.901 1.430 1.00 86.56 109 PRO A CA 1
ATOM 790 C C . PRO A 1 109 ? -2.482 -5.045 1.019 1.00 86.56 109 PRO A C 1
ATOM 792 O O . PRO A 1 109 ? -3.354 -4.580 1.749 1.00 86.56 109 PRO A O 1
ATOM 795 N N . THR A 1 110 ? -2.780 -5.731 -0.088 1.00 89.75 110 THR A N 1
ATOM 796 C CA . THR A 1 110 ? -4.162 -5.999 -0.513 1.00 89.75 110 THR A CA 1
ATOM 797 C C . THR A 1 110 ? -4.890 -6.897 0.490 1.00 89.75 110 THR A C 1
ATOM 799 O O . THR A 1 110 ? -6.001 -6.583 0.923 1.00 89.75 110 THR A O 1
ATOM 802 N N . LEU A 1 111 ? -4.240 -7.976 0.936 1.00 90.25 111 LEU A N 1
ATOM 803 C CA . LEU A 1 111 ? -4.760 -8.857 1.981 1.00 90.25 111 LEU A CA 1
ATOM 804 C C . LEU A 1 111 ? -4.866 -8.140 3.329 1.00 90.25 111 LEU A C 1
ATOM 806 O O . LEU A 1 111 ? -5.861 -8.318 4.029 1.00 90.25 111 LEU A O 1
ATOM 810 N N . ILE A 1 112 ? -3.893 -7.291 3.680 1.00 90.00 112 ILE A N 1
ATOM 811 C CA . ILE A 1 112 ? -3.969 -6.449 4.882 1.00 90.00 112 ILE A CA 1
ATOM 812 C C . ILE A 1 112 ? -5.183 -5.527 4.802 1.00 90.00 112 ILE A C 1
ATOM 814 O O . ILE A 1 112 ? -5.942 -5.468 5.765 1.00 90.00 112 ILE A O 1
ATOM 818 N N . ALA A 1 113 ? -5.406 -4.845 3.676 1.00 89.88 113 ALA A N 1
ATOM 819 C CA . ALA A 1 113 ? -6.563 -3.977 3.488 1.00 89.88 113 ALA A CA 1
ATOM 820 C C . ALA A 1 113 ? -7.873 -4.762 3.645 1.00 89.88 113 ALA A C 1
ATOM 822 O O . ALA A 1 113 ? -8.732 -4.375 4.439 1.00 89.88 113 ALA A O 1
ATOM 823 N N . ALA A 1 114 ? -8.007 -5.895 2.954 1.00 90.81 114 ALA A N 1
ATOM 824 C CA . ALA A 1 114 ? -9.199 -6.736 3.003 1.00 90.81 114 ALA A CA 1
ATOM 825 C C . ALA A 1 114 ? -9.476 -7.266 4.421 1.00 90.81 114 ALA A C 1
ATOM 827 O O . ALA A 1 114 ? -10.574 -7.082 4.956 1.00 90.81 114 ALA A O 1
ATOM 828 N N . ALA A 1 115 ? -8.468 -7.845 5.077 1.00 89.62 115 ALA A N 1
ATOM 829 C CA . ALA A 1 115 ? -8.585 -8.356 6.438 1.00 89.62 115 ALA A CA 1
ATOM 830 C C . ALA A 1 115 ? -8.893 -7.231 7.436 1.00 89.62 115 ALA A C 1
ATOM 832 O O . ALA A 1 115 ? -9.833 -7.335 8.225 1.00 89.62 115 ALA A O 1
ATOM 833 N N . ALA A 1 116 ? -8.179 -6.108 7.364 1.00 89.25 116 ALA A N 1
ATOM 834 C CA . ALA A 1 116 ? -8.404 -4.965 8.239 1.00 89.25 116 ALA A CA 1
ATOM 835 C C . ALA A 1 116 ? -9.818 -4.385 8.075 1.00 89.25 116 ALA A C 1
ATOM 837 O O . ALA A 1 116 ? -10.460 -4.009 9.059 1.00 89.25 116 ALA A O 1
ATOM 838 N N . LEU A 1 117 ? -10.365 -4.357 6.860 1.00 89.38 117 LEU A N 1
ATOM 839 C CA . LEU A 1 117 ? -11.713 -3.850 6.612 1.00 89.38 117 LEU A CA 1
ATOM 840 C C . LEU A 1 117 ? -12.821 -4.793 7.101 1.00 89.38 117 LEU A C 1
ATOM 842 O O . LEU A 1 117 ? -13.899 -4.290 7.421 1.00 89.38 117 LEU A O 1
ATOM 846 N N . THR A 1 118 ? -12.561 -6.097 7.251 1.00 91.69 118 THR A N 1
ATOM 847 C CA . THR A 1 118 ? -13.540 -7.047 7.825 1.00 91.69 118 THR A CA 1
ATOM 848 C C . THR A 1 118 ? -13.729 -6.934 9.330 1.00 91.69 118 THR A C 1
ATOM 850 O O . THR A 1 118 ? -14.785 -7.311 9.839 1.00 91.69 118 THR A O 1
ATOM 853 N N . VAL A 1 119 ? -12.748 -6.394 10.058 1.00 88.00 119 VAL A N 1
ATOM 854 C CA . VAL A 1 119 ? -12.871 -6.223 11.510 1.00 88.00 119 VAL A CA 1
ATOM 855 C C . VAL A 1 119 ? -13.994 -5.221 11.806 1.00 88.00 119 VAL A C 1
ATOM 857 O O . VAL A 1 119 ? -13.960 -4.103 11.293 1.00 88.00 119 VAL A O 1
ATOM 860 N N . PRO A 1 120 ? -14.984 -5.546 12.652 1.00 84.19 120 PRO A N 1
ATOM 861 C CA . PRO A 1 120 ? -16.038 -4.601 12.996 1.00 84.19 120 PRO A CA 1
ATOM 862 C C . PRO A 1 120 ? -15.452 -3.387 13.734 1.00 84.19 120 PRO A C 1
ATOM 864 O O . PRO A 1 120 ? -14.779 -3.522 14.752 1.00 84.19 120 PRO A O 1
ATOM 867 N N . ALA A 1 121 ? -15.704 -2.178 13.228 1.00 83.69 121 ALA A N 1
ATOM 868 C CA . ALA A 1 121 ? -15.493 -0.935 13.975 1.00 83.69 121 ALA A CA 1
ATOM 869 C C . ALA A 1 121 ? -16.456 0.157 13.489 1.00 83.69 121 ALA A C 1
ATOM 871 O O . ALA A 1 121 ? -17.018 0.021 12.396 1.00 83.69 121 ALA A O 1
ATOM 872 N N . PRO A 1 122 ? -16.620 1.239 14.271 1.00 81.31 122 PRO A N 1
ATOM 873 C CA . PRO A 1 122 ? -17.520 2.335 13.940 1.00 81.31 122 PRO A CA 1
ATOM 874 C C . PRO A 1 122 ? -17.220 2.961 12.576 1.00 81.31 122 PRO A C 1
ATOM 876 O O . PRO A 1 122 ? -16.070 3.012 12.125 1.00 81.31 122 PRO A O 1
ATOM 879 N N . SER A 1 123 ? -18.259 3.492 11.934 1.00 81.44 123 SER A N 1
ATOM 880 C CA . SER A 1 123 ? -18.124 4.281 10.709 1.00 81.44 123 SER A CA 1
ATOM 881 C C . SER A 1 123 ? -17.171 5.462 10.922 1.00 81.44 123 SER A C 1
ATOM 883 O O . SER A 1 123 ? -17.199 6.103 11.972 1.00 81.44 123 SER A O 1
ATOM 885 N N . ARG A 1 124 ? -16.334 5.765 9.920 1.00 82.44 124 ARG A N 1
ATOM 886 C CA . ARG A 1 124 ? -15.383 6.899 9.912 1.00 82.44 124 ARG A CA 1
ATOM 887 C C . ARG A 1 124 ? -14.331 6.885 11.031 1.00 82.44 124 ARG A C 1
ATOM 889 O O . ARG A 1 124 ? -13.648 7.885 11.250 1.00 82.44 124 ARG A O 1
ATOM 896 N N . ARG A 1 125 ? -14.132 5.750 11.711 1.00 84.56 125 ARG A N 1
ATOM 897 C CA . ARG A 1 125 ? -13.163 5.638 12.811 1.00 84.56 125 ARG A CA 1
ATOM 898 C C . ARG A 1 125 ? -11.724 5.935 12.376 1.00 84.56 125 ARG A C 1
ATOM 900 O O . ARG A 1 125 ? -11.007 6.600 13.113 1.00 84.56 125 ARG A O 1
ATOM 907 N N . ALA A 1 126 ? -11.329 5.536 11.165 1.00 81.56 126 ALA A N 1
ATOM 908 C CA . ALA A 1 126 ? -10.008 5.849 10.610 1.00 81.56 126 ALA A CA 1
ATOM 909 C C . ALA A 1 126 ? -9.755 7.367 10.546 1.00 81.56 126 ALA A C 1
ATOM 911 O O . ALA A 1 126 ? -8.710 7.845 10.984 1.00 81.56 126 ALA A O 1
ATOM 912 N N . VAL A 1 127 ? -10.754 8.126 10.077 1.00 85.81 127 VAL A N 1
ATOM 913 C CA . VAL A 1 127 ? -10.706 9.593 9.995 1.00 85.81 127 VAL A CA 1
ATOM 914 C C . VAL A 1 127 ? -10.703 10.217 11.388 1.00 85.81 127 VAL A C 1
ATOM 916 O O . VAL A 1 127 ? -9.971 11.171 11.621 1.00 85.81 127 VAL A O 1
ATOM 919 N N . ALA A 1 128 ? -11.461 9.666 12.338 1.00 86.44 128 ALA A N 1
ATOM 920 C CA . ALA A 1 128 ? -11.466 10.154 13.716 1.00 86.44 128 ALA A CA 1
ATOM 921 C C . ALA A 1 128 ? -10.105 9.971 14.420 1.00 86.44 128 ALA A C 1
ATOM 923 O O . ALA A 1 128 ? -9.677 10.849 15.169 1.00 86.44 128 ALA A O 1
ATOM 924 N N . VAL A 1 129 ? -9.419 8.849 14.167 1.00 85.88 129 VAL A N 1
ATOM 925 C CA . VAL A 1 129 ? -8.127 8.508 14.788 1.00 85.88 129 VAL A CA 1
ATOM 926 C C . VAL A 1 129 ? -6.967 9.271 14.149 1.00 85.88 129 VAL A C 1
ATOM 928 O O . VAL A 1 129 ? -6.137 9.832 14.862 1.00 85.88 129 VAL A O 1
ATOM 931 N N . LEU A 1 130 ? -6.897 9.310 12.815 1.00 84.06 130 LEU A N 1
ATOM 932 C CA . LEU A 1 130 ? -5.845 10.051 12.114 1.00 84.06 130 LEU A CA 1
ATOM 933 C C . LEU A 1 130 ? -6.091 11.560 12.187 1.00 84.06 130 LEU A C 1
ATOM 935 O O . LEU A 1 130 ? -5.149 12.327 12.354 1.00 84.06 130 LEU A O 1
ATOM 939 N N . ARG A 1 131 ? -7.353 11.994 12.142 1.00 89.75 131 ARG A N 1
ATOM 940 C CA . ARG A 1 131 ? -7.755 13.382 11.877 1.00 89.75 131 ARG A CA 1
ATOM 941 C C . ARG A 1 131 ? -7.256 13.851 10.504 1.00 89.75 131 ARG A C 1
ATOM 943 O O . ARG A 1 131 ? -6.301 13.323 9.936 1.00 89.75 131 ARG A O 1
ATOM 950 N N . VAL A 1 132 ? -7.890 14.892 9.970 1.00 87.25 132 VAL A N 1
ATOM 951 C CA . VAL A 1 132 ? -7.497 15.483 8.676 1.00 87.25 132 VAL A CA 1
ATOM 952 C C . VAL A 1 132 ? -6.022 15.914 8.689 1.00 87.25 132 VAL A C 1
ATOM 954 O O . VAL A 1 132 ? -5.298 15.674 7.730 1.00 87.25 132 VAL A O 1
ATOM 957 N N . TRP A 1 133 ? -5.549 16.428 9.828 1.00 88.00 133 TRP A N 1
ATOM 958 C CA . TRP A 1 133 ? -4.176 16.897 10.028 1.00 88.00 133 TRP A CA 1
ATOM 959 C C . TRP A 1 133 ? -3.081 15.841 9.845 1.00 88.00 133 TRP A C 1
ATOM 961 O O . TRP A 1 133 ? -1.971 16.206 9.482 1.00 88.00 133 TRP A O 1
ATOM 971 N N . ARG A 1 134 ? -3.357 14.551 10.086 1.00 88.69 134 ARG A N 1
ATOM 972 C CA . ARG A 1 134 ? -2.379 13.471 9.834 1.00 88.69 134 ARG A CA 1
ATOM 973 C C . ARG A 1 134 ? -2.619 12.770 8.506 1.00 88.69 134 ARG A C 1
ATOM 975 O O . ARG A 1 134 ? -1.706 12.170 7.960 1.00 88.69 134 ARG A O 1
ATOM 982 N N . LEU A 1 135 ? -3.838 12.846 7.979 1.00 89.69 135 LEU A N 1
ATOM 983 C CA . LEU A 1 135 ? -4.168 12.264 6.685 1.00 89.69 135 LEU A CA 1
ATOM 984 C C . LEU A 1 135 ? -3.575 13.079 5.528 1.00 89.69 135 LEU A C 1
ATOM 986 O O . LEU A 1 135 ? -3.016 12.496 4.606 1.00 89.69 135 LEU A O 1
ATOM 990 N N . LEU A 1 136 ? -3.634 14.412 5.608 1.00 91.25 136 LEU A N 1
ATOM 991 C CA . LEU A 1 136 ? -3.038 15.313 4.616 1.00 91.25 136 LEU A CA 1
ATOM 992 C C . LEU A 1 136 ? -1.546 15.042 4.355 1.00 91.25 136 LEU A C 1
ATOM 994 O O . LEU A 1 136 ? -1.207 14.818 3.196 1.00 91.25 136 LEU A O 1
ATOM 998 N N . PRO A 1 137 ? -0.654 15.005 5.367 1.00 92.00 137 PRO A N 1
ATOM 999 C CA . PRO A 1 137 ? 0.763 14.738 5.129 1.00 92.00 137 PRO A CA 1
ATOM 1000 C C . PRO A 1 137 ? 1.024 13.329 4.583 1.00 92.00 137 PRO A C 1
ATOM 1002 O O . PRO A 1 137 ? 1.954 13.156 3.806 1.00 92.00 137 PRO A O 1
ATOM 1005 N N . VAL A 1 138 ? 0.196 12.332 4.923 1.00 90.88 138 VAL A N 1
ATOM 1006 C CA . VAL A 1 138 ? 0.305 10.978 4.346 1.00 90.88 138 VAL A CA 1
ATOM 1007 C C . VAL A 1 138 ? -0.011 10.998 2.856 1.00 90.88 138 VAL A C 1
ATOM 1009 O O . VAL A 1 138 ? 0.770 10.488 2.060 1.00 90.88 138 VAL A O 1
ATOM 1012 N N . VAL A 1 139 ? -1.133 11.611 2.470 1.00 92.44 139 VAL A N 1
ATOM 1013 C CA . VAL A 1 139 ? -1.515 11.732 1.057 1.00 92.44 139 VAL A CA 1
ATOM 1014 C C . VAL A 1 139 ? -0.476 12.557 0.296 1.00 92.44 139 VAL A C 1
ATOM 1016 O O . VAL A 1 139 ? -0.043 12.141 -0.772 1.00 92.44 139 VAL A O 1
ATOM 1019 N N . ALA A 1 140 ? -0.020 13.676 0.865 1.00 91.19 140 ALA A N 1
ATOM 1020 C CA . ALA A 1 140 ? 1.005 14.522 0.259 1.00 91.19 140 ALA A CA 1
ATOM 1021 C C . ALA A 1 140 ? 2.335 13.779 0.063 1.00 91.19 140 ALA A C 1
ATOM 1023 O O . ALA A 1 140 ? 2.929 13.890 -1.002 1.00 91.19 140 ALA A O 1
ATOM 1024 N N . ALA A 1 141 ? 2.780 12.989 1.046 1.00 91.56 141 ALA A N 1
ATOM 1025 C CA . ALA A 1 141 ? 3.992 12.181 0.931 1.00 91.56 141 ALA A CA 1
ATOM 1026 C C . ALA A 1 141 ? 3.880 11.132 -0.184 1.00 91.56 141 ALA A C 1
ATOM 1028 O O . ALA A 1 141 ? 4.807 10.976 -0.972 1.00 91.56 141 ALA A O 1
ATOM 1029 N N . LEU A 1 142 ? 2.737 10.447 -0.284 1.00 90.69 142 LEU A N 1
ATOM 1030 C CA . LEU A 1 142 ? 2.496 9.461 -1.339 1.00 90.69 142 LEU A CA 1
ATOM 1031 C C . LEU A 1 142 ? 2.471 10.101 -2.736 1.00 90.69 142 LEU A C 1
ATOM 1033 O O . LEU A 1 142 ? 3.099 9.582 -3.654 1.00 90.69 142 LEU A O 1
ATOM 1037 N N . VAL A 1 143 ? 1.798 11.247 -2.882 1.00 89.75 143 VAL A N 1
ATOM 1038 C CA . VAL A 1 143 ? 1.770 12.018 -4.138 1.00 89.75 143 VAL A CA 1
ATOM 1039 C C . VAL A 1 143 ? 3.158 12.552 -4.494 1.00 89.75 143 VAL A C 1
ATOM 1041 O O . VAL A 1 143 ? 3.531 12.539 -5.662 1.00 89.75 143 VAL A O 1
ATOM 1044 N N . LEU A 1 144 ? 3.939 12.999 -3.507 1.00 90.19 144 LEU A N 1
ATOM 1045 C CA . LEU A 1 144 ? 5.298 13.491 -3.725 1.00 90.19 144 LEU A CA 1
ATOM 1046 C C . LEU A 1 144 ? 6.220 12.384 -4.245 1.00 90.19 144 LEU A C 1
ATOM 1048 O O . LEU A 1 144 ? 6.950 12.618 -5.202 1.00 90.19 144 LEU A O 1
ATOM 1052 N N . ILE A 1 145 ? 6.170 11.189 -3.649 1.00 87.25 145 ILE A N 1
ATOM 1053 C CA . 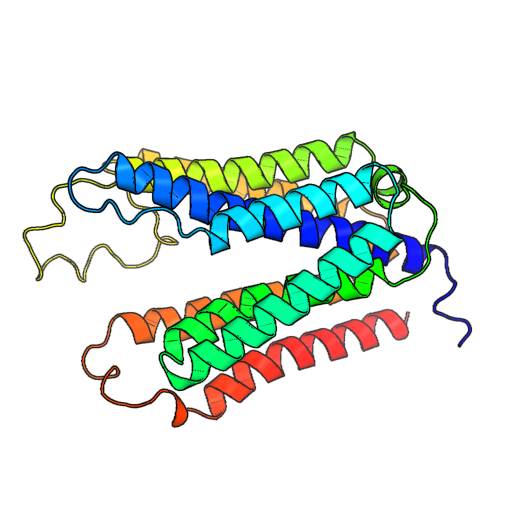ILE A 1 145 ? 6.954 10.032 -4.109 1.00 87.25 145 ILE A CA 1
ATOM 1054 C C . ILE A 1 145 ? 6.613 9.712 -5.567 1.00 87.25 145 ILE A C 1
ATOM 1056 O O . ILE A 1 145 ? 7.510 9.615 -6.400 1.00 87.25 145 ILE A O 1
ATOM 1060 N N . ASP A 1 146 ? 5.323 9.601 -5.882 1.00 85.00 146 ASP A N 1
ATOM 1061 C CA . ASP A 1 146 ? 4.858 9.291 -7.236 1.00 85.00 146 ASP A CA 1
ATOM 1062 C C . ASP A 1 146 ? 5.253 10.378 -8.252 1.00 85.00 146 ASP A C 1
ATOM 1064 O O . ASP A 1 146 ? 5.784 10.087 -9.324 1.00 85.00 146 ASP A O 1
ATOM 1068 N N . GLY A 1 147 ? 5.096 11.649 -7.873 1.00 83.31 147 GLY A N 1
ATOM 1069 C CA . GLY A 1 147 ? 5.510 12.792 -8.683 1.00 83.31 147 GLY A CA 1
ATOM 1070 C C . GLY A 1 147 ? 7.014 12.817 -8.955 1.00 83.31 147 GLY A C 1
ATOM 1071 O O . GLY A 1 147 ? 7.418 13.122 -10.074 1.00 83.31 147 GLY A O 1
ATOM 1072 N N . ILE A 1 148 ? 7.849 12.452 -7.977 1.00 85.31 148 ILE A N 1
ATOM 1073 C CA . ILE A 1 148 ? 9.302 12.344 -8.165 1.00 85.31 148 ILE A CA 1
ATOM 1074 C C . ILE A 1 148 ? 9.630 11.258 -9.190 1.00 85.31 148 ILE A C 1
ATOM 1076 O O . ILE A 1 148 ? 10.394 11.527 -10.112 1.00 85.31 148 ILE A O 1
ATOM 1080 N N . PHE A 1 149 ? 9.034 10.068 -9.086 1.00 79.94 149 PHE A N 1
ATOM 1081 C CA . PHE A 1 149 ? 9.284 9.000 -10.058 1.00 79.94 149 PHE A CA 1
ATOM 1082 C C . PHE A 1 149 ? 8.778 9.346 -11.463 1.00 79.94 149 PHE A C 1
ATOM 1084 O O . PHE A 1 149 ? 9.436 9.018 -12.450 1.00 79.94 149 PHE A O 1
ATOM 1091 N N . LEU A 1 150 ? 7.650 10.051 -11.574 1.00 80.19 150 LEU A N 1
ATOM 1092 C CA . LEU A 1 150 ? 7.171 10.566 -12.855 1.00 80.19 150 LEU A CA 1
ATOM 1093 C C . LEU A 1 150 ? 8.160 11.564 -13.464 1.00 80.19 150 LEU A C 1
ATOM 1095 O O . LEU A 1 150 ? 8.523 11.434 -14.631 1.00 80.19 150 LEU A O 1
ATOM 1099 N N . LEU A 1 151 ? 8.593 12.559 -12.686 1.00 80.75 151 LEU A N 1
ATOM 1100 C CA . LEU A 1 151 ? 9.541 13.573 -13.148 1.00 80.75 151 LEU A CA 1
ATOM 1101 C C . LEU A 1 151 ? 10.880 12.947 -13.536 1.00 80.75 151 LEU A C 1
ATOM 1103 O O . LEU A 1 151 ? 11.447 13.318 -14.559 1.00 80.75 151 LEU A O 1
ATOM 1107 N N . ASN A 1 152 ? 11.336 11.964 -12.762 1.00 79.25 152 ASN A N 1
ATOM 1108 C CA . ASN A 1 152 ? 12.523 11.180 -13.058 1.00 79.25 152 ASN A CA 1
ATOM 1109 C C . ASN A 1 152 ? 12.425 10.496 -14.426 1.00 79.25 152 ASN A C 1
ATOM 1111 O O . ASN A 1 152 ? 13.306 10.668 -15.261 1.00 79.25 152 ASN A O 1
ATOM 1115 N N . LYS A 1 153 ? 11.311 9.805 -14.689 1.00 72.69 153 LYS A N 1
ATOM 1116 C CA . LYS A 1 153 ? 11.071 9.128 -15.968 1.00 72.69 153 LYS A CA 1
ATOM 1117 C C . LYS A 1 153 ? 10.984 10.107 -17.144 1.00 72.69 153 LYS A C 1
ATOM 1119 O O . LYS A 1 153 ? 11.503 9.831 -18.217 1.00 72.69 153 LYS A O 1
ATOM 1124 N N . LEU A 1 154 ? 10.339 11.260 -16.963 1.00 73.50 154 LEU A N 1
ATOM 1125 C CA . LEU A 1 154 ? 10.258 12.297 -18.003 1.00 73.50 154 LEU A CA 1
ATOM 1126 C C . LEU A 1 154 ? 11.611 12.979 -18.268 1.00 73.50 154 LEU A C 1
ATOM 1128 O O . LEU A 1 154 ? 11.825 13.513 -19.354 1.00 73.50 154 LEU A O 1
ATOM 1132 N N . GLY A 1 155 ? 12.501 12.985 -17.275 1.00 69.44 155 GLY A N 1
ATOM 1133 C CA . GLY A 1 155 ? 13.845 13.552 -17.350 1.00 69.44 155 GLY A CA 1
ATOM 1134 C C . GLY A 1 155 ? 14.917 12.591 -17.871 1.00 69.44 155 GLY A C 1
ATOM 1135 O O . GLY A 1 155 ? 16.072 13.010 -17.994 1.00 69.44 155 GLY A O 1
ATOM 1136 N N . GLU A 1 156 ? 14.569 11.334 -18.170 1.00 65.31 156 GLU A N 1
ATOM 1137 C CA . GLU A 1 156 ? 15.501 10.346 -18.716 1.00 65.31 156 GLU A CA 1
ATOM 1138 C C . GLU A 1 156 ? 16.088 10.832 -20.058 1.00 65.31 156 GLU A C 1
ATOM 1140 O O . GLU A 1 156 ? 15.348 11.099 -21.010 1.00 65.31 156 GLU A O 1
ATOM 1145 N N . PRO A 1 157 ? 17.425 10.964 -20.174 1.00 55.50 157 PRO A N 1
ATOM 1146 C CA . PRO A 1 157 ? 18.066 11.364 -21.421 1.00 55.50 157 PRO A CA 1
ATOM 1147 C C . PRO A 1 157 ? 17.743 10.378 -22.552 1.00 55.50 157 PRO A C 1
ATOM 1149 O O . PRO A 1 157 ? 18.112 9.210 -22.502 1.00 55.50 157 PRO A O 1
ATOM 1152 N N . THR A 1 158 ? 17.151 10.851 -23.646 1.00 53.91 158 THR A N 1
ATOM 1153 C CA . THR A 1 158 ? 16.820 10.039 -24.837 1.00 53.91 158 THR A CA 1
ATOM 1154 C C . THR A 1 158 ? 18.036 9.416 -25.551 1.00 53.91 158 THR A C 1
ATOM 1156 O O . THR A 1 158 ? 17.876 8.627 -26.479 1.00 53.91 158 THR A O 1
ATOM 1159 N N . LEU A 1 159 ? 19.261 9.734 -25.114 1.00 44.84 159 LEU A N 1
ATOM 1160 C CA . LEU A 1 159 ? 20.529 9.262 -25.682 1.00 44.84 159 LEU A CA 1
ATOM 1161 C C . LEU A 1 159 ? 20.937 7.835 -25.252 1.00 44.84 159 LEU A C 1
ATOM 1163 O O . LEU A 1 159 ? 21.902 7.301 -25.794 1.00 44.84 159 LEU A O 1
ATOM 1167 N N . TYR A 1 160 ? 20.209 7.184 -24.336 1.00 45.38 160 TYR A N 1
ATOM 1168 C CA . TYR A 1 160 ? 20.527 5.831 -23.834 1.00 45.38 160 TYR A CA 1
ATOM 1169 C C . TYR A 1 160 ? 20.297 4.680 -24.841 1.00 45.38 160 TYR A C 1
ATOM 1171 O O . TYR A 1 160 ? 20.580 3.521 -24.542 1.00 45.38 160 TYR A O 1
ATOM 1179 N N . VAL A 1 161 ? 19.835 4.973 -26.061 1.00 47.59 161 VAL A N 1
ATOM 1180 C CA . VAL A 1 161 ? 19.460 3.956 -27.063 1.00 47.59 161 VAL A CA 1
ATOM 1181 C C . VAL A 1 161 ? 20.655 3.441 -27.898 1.00 47.59 161 VAL A C 1
ATOM 1183 O O . VAL A 1 161 ? 20.499 2.463 -28.618 1.00 47.59 161 VAL A O 1
ATOM 1186 N N . HIS A 1 162 ? 21.850 4.053 -27.849 1.00 39.03 162 HIS A N 1
ATOM 1187 C CA . HIS A 1 162 ? 22.913 3.790 -28.851 1.00 39.03 162 HIS A CA 1
ATOM 1188 C C . HIS A 1 162 ? 24.246 3.188 -28.351 1.00 39.03 162 HIS A C 1
ATOM 1190 O O . HIS A 1 162 ? 25.146 2.998 -29.167 1.00 39.03 162 HIS A O 1
ATOM 1196 N N . ALA A 1 163 ? 24.413 2.832 -27.069 1.00 38.44 163 ALA A N 1
ATOM 1197 C CA . ALA A 1 163 ? 25.684 2.260 -26.587 1.00 38.44 163 ALA A CA 1
ATOM 1198 C C . ALA A 1 163 ? 25.504 1.099 -25.581 1.00 38.44 163 ALA A C 1
ATOM 1200 O O . ALA A 1 163 ? 25.664 1.304 -24.379 1.00 38.44 163 ALA A O 1
ATOM 1201 N N . PRO A 1 164 ? 25.241 -0.140 -26.047 1.00 42.00 164 PRO A N 1
ATOM 1202 C CA . PRO A 1 164 ? 25.006 -1.297 -25.176 1.00 42.00 164 PRO A CA 1
ATOM 1203 C C . PRO A 1 164 ? 26.142 -1.608 -24.184 1.00 42.00 164 PRO A C 1
ATOM 1205 O O . PRO A 1 164 ? 25.897 -2.257 -23.174 1.00 42.00 164 PRO A O 1
ATOM 1208 N N . SER A 1 165 ? 27.369 -1.131 -24.422 1.00 39.47 165 SER A N 1
ATOM 1209 C CA . SER A 1 165 ? 28.546 -1.416 -23.588 1.00 39.47 165 SER A CA 1
ATOM 1210 C C . SER A 1 165 ? 28.842 -0.389 -22.486 1.00 39.47 165 SER A C 1
ATOM 1212 O O . SER A 1 165 ? 29.613 -0.699 -21.584 1.00 39.47 165 SER A O 1
ATOM 1214 N N . LEU A 1 166 ? 28.232 0.803 -22.510 1.00 37.09 166 LEU A N 1
ATOM 1215 C CA . LEU A 1 166 ? 28.284 1.772 -21.394 1.00 37.09 166 LEU A CA 1
ATOM 1216 C C . LEU A 1 166 ? 27.059 1.650 -20.467 1.00 37.09 166 LEU A C 1
ATOM 1218 O O . LEU A 1 166 ? 27.041 2.210 -19.371 1.00 37.09 166 LEU A O 1
ATOM 1222 N N . ASN A 1 167 ? 26.057 0.879 -20.897 1.00 39.03 167 ASN A N 1
ATOM 1223 C CA . ASN A 1 167 ? 24.762 0.705 -20.241 1.00 39.03 167 ASN A CA 1
ATOM 1224 C C . ASN A 1 167 ? 24.808 -0.147 -18.961 1.00 39.03 167 ASN A C 1
ATOM 1226 O O . ASN A 1 167 ? 23.848 -0.136 -18.201 1.00 39.03 167 ASN A O 1
ATOM 1230 N N . ALA A 1 168 ? 25.916 -0.842 -18.694 1.00 39.31 168 ALA A N 1
ATOM 1231 C CA . ALA A 1 168 ? 26.099 -1.619 -17.469 1.00 39.31 168 ALA A CA 1
ATOM 1232 C C . ALA A 1 168 ? 26.672 -0.799 -16.297 1.00 39.31 168 ALA A C 1
ATOM 1234 O O . ALA A 1 168 ? 26.686 -1.289 -15.181 1.00 39.31 168 ALA A O 1
ATOM 1235 N N . GLN A 1 169 ? 27.151 0.433 -16.527 1.00 37.03 169 GLN A N 1
ATOM 1236 C CA . GLN A 1 169 ? 28.018 1.128 -15.558 1.00 37.03 169 GLN A CA 1
ATOM 1237 C C . GLN A 1 169 ? 27.433 2.421 -14.970 1.00 37.03 169 GLN A C 1
ATOM 1239 O O . GLN A 1 169 ? 28.078 3.087 -14.165 1.00 37.03 169 GLN A O 1
ATOM 1244 N N . ARG A 1 170 ? 26.203 2.788 -15.353 1.00 38.28 170 ARG A N 1
ATOM 1245 C CA . ARG A 1 170 ? 25.445 3.905 -14.751 1.00 38.28 170 ARG A CA 1
ATOM 1246 C C . ARG A 1 170 ? 24.073 3.503 -14.198 1.00 38.28 170 ARG A C 1
ATOM 1248 O O . ARG A 1 170 ? 23.310 4.375 -13.801 1.00 38.28 170 ARG A O 1
ATOM 1255 N N . GLY A 1 171 ? 23.791 2.198 -14.155 1.00 38.75 171 GLY A N 1
ATOM 1256 C CA . GLY A 1 171 ? 22.630 1.603 -13.481 1.00 38.75 171 GLY A CA 1
ATOM 1257 C C . GLY A 1 171 ? 22.886 1.228 -12.016 1.00 38.75 171 GLY A C 1
ATOM 1258 O O . GLY A 1 171 ? 21.979 0.751 -11.339 1.00 38.75 171 GLY A O 1
ATOM 1259 N N . ASP A 1 172 ? 24.096 1.466 -11.508 1.00 38.50 172 ASP A N 1
ATOM 1260 C CA . ASP A 1 172 ? 24.498 1.022 -10.178 1.00 38.50 172 ASP A CA 1
ATOM 1261 C C . ASP A 1 172 ? 24.125 2.062 -9.110 1.00 38.50 172 ASP A C 1
ATOM 1263 O O . ASP A 1 172 ? 24.875 2.989 -8.808 1.00 38.50 172 ASP A O 1
ATOM 1267 N N . GLY A 1 173 ? 22.953 1.884 -8.495 1.00 40.06 173 GLY A N 1
ATOM 1268 C CA . GLY A 1 173 ? 22.840 2.123 -7.051 1.00 40.06 173 GLY A CA 1
ATOM 1269 C C . GLY A 1 173 ? 21.838 3.158 -6.535 1.00 40.06 173 GLY A C 1
ATOM 1270 O O . GLY A 1 173 ? 21.749 3.314 -5.320 1.00 40.06 173 GLY A O 1
ATOM 1271 N N . SER A 1 174 ? 21.049 3.844 -7.366 1.00 43.31 174 SER A N 1
ATOM 1272 C CA . SER A 1 174 ? 20.127 4.883 -6.867 1.00 43.31 174 SER A CA 1
ATOM 1273 C C . SER A 1 174 ? 18.657 4.641 -7.204 1.00 43.31 174 SER A C 1
ATOM 1275 O O . SER A 1 174 ? 18.064 5.465 -7.880 1.00 43.31 174 SER A O 1
ATOM 1277 N N . PHE A 1 175 ? 18.031 3.553 -6.733 1.00 50.00 175 PHE A N 1
ATOM 1278 C CA . PHE A 1 175 ? 16.558 3.376 -6.754 1.00 50.00 175 PHE A CA 1
ATOM 1279 C C . PHE A 1 175 ? 15.860 3.623 -8.118 1.00 50.00 175 PHE A C 1
ATOM 1281 O O . PHE A 1 175 ? 14.702 4.039 -8.155 1.00 50.00 175 PHE A O 1
ATOM 1288 N N . GLY A 1 176 ? 16.556 3.422 -9.244 1.00 57.97 176 GLY A N 1
ATOM 1289 C CA . GLY A 1 176 ? 16.034 3.751 -10.580 1.00 57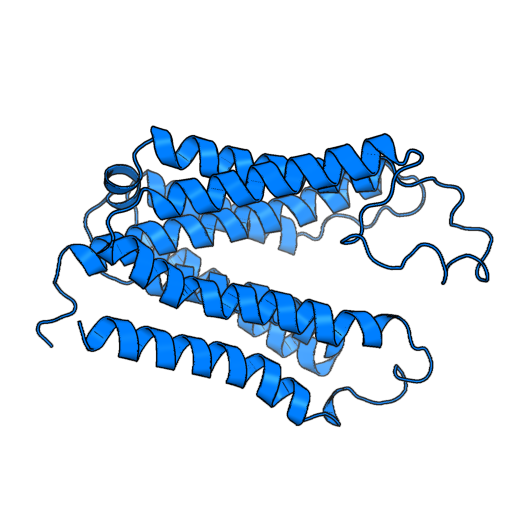.97 176 GLY A CA 1
ATOM 1290 C C . GLY A 1 176 ? 15.903 5.255 -10.876 1.00 57.97 176 GLY A C 1
ATOM 1291 O O . GLY A 1 176 ? 15.198 5.639 -11.804 1.00 57.97 176 GLY A O 1
ATOM 1292 N N . LEU A 1 177 ? 16.553 6.120 -10.092 1.00 62.78 177 LEU A N 1
ATOM 1293 C CA . LEU A 1 177 ? 16.620 7.560 -10.321 1.00 62.78 177 LEU A CA 1
ATOM 1294 C C . LEU A 1 177 ? 17.721 7.896 -11.334 1.00 62.78 177 LEU A C 1
ATOM 1296 O O . LEU A 1 177 ? 18.886 7.560 -11.135 1.00 62.78 177 LEU A O 1
ATOM 1300 N N . SER A 1 178 ? 17.353 8.615 -12.387 1.00 65.25 178 SER A N 1
ATOM 1301 C CA . SER A 1 178 ? 18.209 9.058 -13.478 1.00 65.25 178 SER A CA 1
ATOM 1302 C C . SER A 1 178 ? 17.800 10.459 -13.921 1.00 65.25 178 SER A C 1
ATOM 1304 O O . SER A 1 178 ? 16.656 10.702 -14.297 1.00 65.25 178 SER A O 1
ATOM 1306 N N . ALA A 1 179 ? 18.752 11.385 -13.928 1.00 68.12 179 ALA A N 1
ATOM 1307 C CA . ALA A 1 179 ? 18.568 12.714 -14.491 1.00 68.12 179 ALA A CA 1
ATOM 1308 C C . ALA A 1 179 ? 19.865 13.179 -15.157 1.00 68.12 179 ALA A C 1
ATOM 1310 O O . ALA A 1 179 ? 20.950 12.677 -14.864 1.00 68.12 179 ALA A O 1
ATOM 1311 N N . SER A 1 180 ? 19.767 14.178 -16.033 1.00 69.56 180 SER A N 1
ATOM 1312 C CA . SER A 1 180 ? 20.927 14.796 -16.689 1.00 69.56 180 SER A CA 1
ATOM 1313 C C . SER A 1 180 ? 21.841 15.582 -15.735 1.00 69.56 180 SER A C 1
ATOM 1315 O O . SER A 1 180 ? 22.932 15.986 -16.131 1.00 69.56 180 SER A O 1
ATOM 1317 N N . SER A 1 181 ? 21.419 15.798 -14.483 1.00 76.62 181 SER A N 1
ATOM 1318 C CA . SER A 1 181 ? 22.141 16.570 -13.471 1.00 76.62 181 SER A CA 1
ATOM 1319 C C . SER A 1 181 ? 22.153 15.851 -12.122 1.00 76.62 181 SER A C 1
ATOM 1321 O O . SER A 1 181 ? 21.102 15.458 -11.613 1.00 76.62 181 SER A O 1
ATOM 1323 N N . GLU A 1 182 ? 23.332 15.758 -11.500 1.00 79.19 182 GLU A N 1
ATOM 1324 C CA . GLU A 1 182 ? 23.506 15.211 -10.144 1.00 79.19 182 GLU A CA 1
ATOM 1325 C C . GLU A 1 182 ? 22.679 15.971 -9.100 1.00 79.19 182 GLU A C 1
ATOM 1327 O O . GLU A 1 182 ? 22.131 15.366 -8.181 1.00 79.19 182 GLU A O 1
ATOM 1332 N N . LEU A 1 183 ? 22.517 17.289 -9.273 1.00 82.19 183 LEU A N 1
ATOM 1333 C CA . LEU A 1 183 ? 21.689 18.113 -8.391 1.00 82.19 183 LEU A CA 1
ATOM 1334 C C . LEU A 1 183 ? 20.221 17.670 -8.429 1.00 82.19 183 LEU A C 1
ATOM 1336 O O . LEU A 1 183 ? 19.560 17.634 -7.395 1.00 82.19 183 LEU A O 1
ATOM 1340 N N . VAL A 1 184 ? 19.712 17.312 -9.609 1.00 80.62 184 VAL A N 1
ATOM 1341 C CA . VAL A 1 184 ? 18.328 16.849 -9.781 1.00 80.62 184 VAL A CA 1
ATOM 1342 C C . VAL A 1 184 ? 18.139 15.480 -9.128 1.00 80.62 184 VAL A C 1
ATOM 1344 O O . VAL A 1 184 ? 17.173 15.294 -8.392 1.00 80.62 184 VAL A O 1
ATOM 1347 N N . VAL A 1 185 ? 19.096 14.560 -9.297 1.00 79.12 185 VAL A N 1
ATOM 1348 C CA . VAL A 1 185 ? 19.085 13.260 -8.600 1.00 79.12 185 VAL A CA 1
ATOM 1349 C C . VAL A 1 185 ? 19.116 13.451 -7.079 1.00 79.12 185 VAL A C 1
ATOM 1351 O O . VAL A 1 185 ? 18.330 12.828 -6.365 1.00 79.12 185 VAL A O 1
ATOM 1354 N N . ALA A 1 186 ? 19.956 14.357 -6.572 1.00 83.69 186 ALA A N 1
ATOM 1355 C CA . ALA A 1 186 ? 20.021 14.674 -5.146 1.00 83.69 186 ALA A CA 1
ATOM 1356 C C . ALA A 1 186 ? 18.704 15.270 -4.619 1.00 83.69 186 ALA A C 1
ATOM 1358 O O . ALA A 1 186 ? 18.261 14.907 -3.529 1.00 83.69 186 ALA A O 1
ATOM 1359 N N . LEU A 1 187 ? 18.043 16.142 -5.389 1.00 86.75 187 LEU A N 1
ATOM 1360 C CA . LEU A 1 187 ? 16.734 16.700 -5.038 1.00 86.75 187 LEU A CA 1
ATOM 1361 C C . LEU A 1 187 ? 15.629 15.636 -5.036 1.00 86.75 187 LEU A C 1
ATOM 1363 O O . LEU A 1 187 ? 14.797 15.637 -4.129 1.00 86.75 187 LEU A O 1
ATOM 1367 N N . TYR A 1 188 ? 15.631 14.707 -5.995 1.00 85.31 188 TYR A N 1
ATOM 1368 C CA . TYR A 1 188 ? 14.713 13.565 -6.002 1.00 85.31 188 TYR A CA 1
ATOM 1369 C C . TYR A 1 188 ? 14.919 12.678 -4.776 1.00 85.31 188 TYR A C 1
ATOM 1371 O O . TYR A 1 188 ? 13.958 12.393 -4.059 1.00 85.31 188 TYR A O 1
ATOM 1379 N N . ALA A 1 189 ? 16.166 12.320 -4.468 1.00 85.19 189 ALA A N 1
ATOM 1380 C CA . ALA A 1 189 ? 16.494 11.551 -3.274 1.00 85.19 189 ALA A CA 1
ATOM 1381 C C . ALA A 1 189 ? 16.058 12.282 -1.992 1.00 85.19 189 ALA A C 1
ATOM 1383 O O . ALA A 1 189 ? 15.401 11.689 -1.135 1.00 85.19 189 ALA A O 1
ATOM 1384 N N . ALA A 1 190 ? 16.341 13.583 -1.878 1.00 87.00 190 ALA A N 1
ATOM 1385 C CA . ALA A 1 190 ? 15.917 14.400 -0.744 1.00 87.00 190 ALA A CA 1
ATOM 1386 C C . ALA A 1 190 ? 14.386 14.446 -0.610 1.00 87.00 190 ALA A C 1
ATOM 1388 O O . ALA A 1 190 ? 13.863 14.298 0.494 1.00 87.00 190 ALA A O 1
ATOM 1389 N N . GLY A 1 191 ? 13.656 14.591 -1.717 1.00 88.81 191 GLY A N 1
ATOM 1390 C CA . GLY A 1 191 ? 12.195 14.573 -1.730 1.00 88.81 191 GLY A CA 1
ATOM 1391 C C . GLY A 1 191 ? 11.612 13.236 -1.263 1.00 88.81 191 GLY A C 1
ATOM 1392 O O . GLY A 1 191 ? 10.699 13.225 -0.433 1.00 88.81 191 GLY A O 1
ATOM 1393 N N . VAL A 1 192 ? 12.179 12.109 -1.708 1.00 87.25 192 VAL A N 1
ATOM 1394 C CA . VAL A 1 192 ? 11.796 10.766 -1.234 1.00 87.25 192 VAL A CA 1
ATOM 1395 C C . VAL A 1 192 ? 12.084 10.620 0.260 1.00 87.25 192 VAL A C 1
ATOM 1397 O O . VAL A 1 192 ? 11.215 10.169 1.006 1.00 87.25 192 VAL A O 1
ATOM 1400 N N . VAL A 1 193 ? 13.255 11.059 0.731 1.00 89.12 193 VAL A N 1
ATOM 1401 C CA . VAL A 1 193 ? 13.603 11.041 2.161 1.00 89.12 193 VAL A CA 1
ATOM 1402 C C . VAL A 1 193 ? 12.603 11.861 2.974 1.00 89.12 193 VAL A C 1
ATOM 1404 O O . VAL A 1 193 ? 12.101 11.376 3.987 1.00 89.12 193 VAL A O 1
ATOM 1407 N N . VAL A 1 194 ? 12.251 13.069 2.528 1.00 94.44 194 VAL A N 1
ATOM 1408 C CA . VAL A 1 194 ? 11.251 13.919 3.195 1.00 94.44 194 VAL A CA 1
ATOM 1409 C C . VAL A 1 194 ? 9.886 13.232 3.243 1.00 94.44 194 VAL A C 1
ATOM 1411 O O . VAL A 1 194 ? 9.241 13.234 4.295 1.00 94.44 194 VAL A O 1
ATOM 1414 N N . ALA A 1 195 ? 9.447 12.604 2.153 1.00 91.31 195 ALA A N 1
ATOM 1415 C CA . ALA A 1 195 ? 8.192 11.861 2.119 1.00 91.31 195 ALA A CA 1
ATOM 1416 C C . ALA A 1 195 ? 8.199 10.671 3.093 1.00 91.31 195 ALA A C 1
ATOM 1418 O O . ALA A 1 195 ? 7.270 10.514 3.890 1.00 91.31 195 ALA A O 1
ATOM 1419 N N . VAL A 1 196 ? 9.270 9.872 3.102 1.00 89.50 196 VAL A N 1
ATOM 1420 C CA . VAL A 1 196 ? 9.430 8.734 4.019 1.00 89.50 196 VAL A CA 1
ATOM 1421 C C . VAL A 1 196 ? 9.459 9.206 5.472 1.00 89.50 196 VAL A C 1
ATOM 1423 O O . VAL A 1 196 ? 8.725 8.671 6.303 1.00 89.50 196 VAL A O 1
ATOM 1426 N N . LEU A 1 197 ? 10.232 10.248 5.790 1.00 93.31 197 LEU A N 1
ATOM 1427 C CA . LEU A 1 197 ? 10.267 10.839 7.129 1.00 93.31 197 LEU A CA 1
ATOM 1428 C C . LEU A 1 197 ? 8.888 11.351 7.549 1.00 93.31 197 LEU A C 1
ATOM 1430 O O . LEU A 1 197 ? 8.478 11.131 8.685 1.00 93.31 197 LEU A O 1
ATOM 1434 N N . THR A 1 198 ? 8.137 11.961 6.634 1.00 93.62 198 THR A N 1
ATOM 1435 C CA . THR A 1 198 ? 6.769 12.427 6.892 1.00 93.62 198 THR A CA 1
ATOM 1436 C C . THR A 1 198 ? 5.845 11.265 7.259 1.00 93.62 198 THR A C 1
ATOM 1438 O O . THR A 1 198 ? 5.104 11.357 8.243 1.00 93.62 198 THR A O 1
ATOM 1441 N N . LEU A 1 199 ? 5.917 10.142 6.538 1.00 91.19 199 LEU A N 1
ATOM 1442 C CA . LEU A 1 199 ? 5.162 8.928 6.866 1.00 91.19 199 LEU A CA 1
ATOM 1443 C C . LEU A 1 199 ? 5.575 8.365 8.234 1.00 91.19 199 LEU A C 1
ATOM 1445 O O . LEU A 1 199 ? 4.713 8.095 9.075 1.00 91.19 199 LEU A O 1
ATOM 1449 N N . VAL A 1 200 ? 6.881 8.251 8.494 1.00 90.69 200 VAL A N 1
ATOM 1450 C CA . VAL A 1 200 ? 7.422 7.731 9.761 1.00 90.69 200 VAL A CA 1
ATOM 1451 C C . VAL A 1 200 ? 7.008 8.605 10.938 1.00 90.69 200 VAL A C 1
ATOM 1453 O O . VAL A 1 200 ? 6.493 8.082 11.924 1.00 90.69 200 VAL A O 1
ATOM 1456 N N . VAL A 1 201 ? 7.165 9.926 10.845 1.00 92.94 201 VAL A N 1
ATOM 1457 C CA . VAL A 1 201 ? 6.763 10.877 11.891 1.00 92.94 201 VAL A CA 1
ATOM 1458 C C . VAL A 1 201 ? 5.255 10.812 12.115 1.00 92.94 201 VAL A C 1
ATOM 1460 O O . VAL A 1 201 ? 4.797 10.754 13.260 1.00 92.94 201 VAL A O 1
ATOM 1463 N N . THR A 1 202 ? 4.462 10.732 11.046 1.00 90.56 202 THR A N 1
ATOM 1464 C CA . THR A 1 202 ? 3.005 10.610 11.167 1.00 90.56 202 THR A CA 1
ATOM 1465 C C . THR A 1 202 ? 2.615 9.358 11.951 1.00 90.56 202 THR A C 1
ATOM 1467 O O . THR A 1 202 ? 1.811 9.440 12.881 1.00 90.56 202 THR A O 1
ATOM 1470 N N . VAL A 1 203 ? 3.236 8.213 11.658 1.00 89.25 203 VAL A N 1
ATOM 1471 C CA . VAL A 1 203 ? 3.019 6.966 12.407 1.00 89.25 203 VAL A CA 1
ATOM 1472 C C . VAL A 1 203 ? 3.592 7.051 13.828 1.00 89.25 203 VAL A C 1
ATOM 1474 O O . VAL A 1 203 ? 2.981 6.550 14.775 1.00 89.25 203 VAL A O 1
ATOM 1477 N N . ALA A 1 204 ? 4.728 7.723 14.020 1.00 90.56 204 ALA A N 1
ATOM 1478 C CA . ALA A 1 204 ? 5.383 7.883 15.316 1.00 90.56 204 ALA A CA 1
ATOM 1479 C C . ALA A 1 204 ? 4.530 8.687 16.308 1.00 90.56 204 ALA A C 1
ATOM 1481 O O . ALA A 1 204 ? 4.517 8.362 17.497 1.00 90.56 204 ALA A O 1
ATOM 1482 N N . THR A 1 205 ? 3.767 9.672 15.824 1.00 91.06 205 THR A N 1
ATOM 1483 C CA . THR A 1 205 ? 2.859 10.505 16.637 1.00 91.06 205 THR A CA 1
ATOM 1484 C C . THR A 1 205 ? 1.531 9.821 16.998 1.00 91.06 205 THR A C 1
ATOM 1486 O O . THR A 1 205 ? 0.701 10.395 17.716 1.00 91.06 205 THR A O 1
ATOM 1489 N N . LEU A 1 206 ? 1.290 8.594 16.523 1.00 89.62 206 LEU A N 1
ATOM 1490 C CA . LEU A 1 206 ? 0.156 7.778 16.960 1.00 89.62 206 LEU A CA 1
ATOM 1491 C C . LEU A 1 206 ? 0.373 7.253 18.383 1.00 89.62 206 LEU A C 1
ATOM 1493 O O . LEU A 1 206 ? 1.500 7.118 18.864 1.00 89.62 206 LEU A O 1
ATOM 1497 N N . ALA A 1 207 ? -0.731 6.918 19.056 1.00 89.25 207 ALA A N 1
ATOM 1498 C CA . ALA A 1 207 ? -0.674 6.283 20.365 1.00 89.25 207 ALA A CA 1
ATOM 1499 C C . ALA A 1 207 ? 0.204 5.020 20.304 1.00 89.25 207 ALA A C 1
ATOM 1501 O O . ALA A 1 207 ? 0.103 4.229 19.364 1.00 89.25 207 ALA A O 1
ATOM 1502 N N . ALA A 1 208 ? 1.044 4.810 21.321 1.00 88.31 208 ALA A N 1
ATOM 1503 C CA . ALA A 1 208 ? 1.970 3.679 21.392 1.00 88.31 208 ALA A CA 1
ATOM 1504 C C . ALA A 1 208 ? 1.357 2.303 21.035 1.00 88.31 208 ALA A C 1
ATOM 1506 O O . ALA A 1 208 ? 2.002 1.575 20.274 1.00 88.31 208 ALA A O 1
ATOM 1507 N N . PRO A 1 209 ? 0.147 1.923 21.507 1.00 86.81 209 PRO A N 1
ATOM 1508 C CA . PRO A 1 209 ? -0.454 0.644 21.120 1.00 86.81 209 PRO A CA 1
ATOM 1509 C C . PRO A 1 209 ? -0.754 0.559 19.617 1.00 86.81 209 PRO A C 1
ATOM 1511 O O . PRO A 1 209 ? -0.484 -0.470 19.002 1.00 86.81 209 PRO A O 1
ATOM 1514 N N . LEU A 1 210 ? -1.243 1.643 19.010 1.00 88.44 210 LEU A N 1
ATOM 1515 C CA . LEU A 1 210 ? -1.541 1.705 17.579 1.00 88.44 210 LEU A CA 1
ATOM 1516 C C . LEU A 1 210 ? -0.257 1.624 16.745 1.00 88.44 210 LEU A C 1
ATOM 1518 O O . LEU A 1 210 ? -0.171 0.821 15.821 1.00 88.44 210 LEU A O 1
ATOM 1522 N N . ARG A 1 211 ? 0.770 2.394 17.122 1.00 90.75 211 ARG A N 1
ATOM 1523 C CA . ARG A 1 211 ? 2.079 2.396 16.454 1.00 90.75 211 ARG A CA 1
ATOM 1524 C C . ARG A 1 211 ? 2.711 1.005 16.415 1.00 90.75 211 ARG A C 1
ATOM 1526 O O . ARG A 1 211 ? 3.171 0.573 15.365 1.00 90.75 211 ARG A O 1
ATOM 1533 N N . ARG A 1 212 ? 2.705 0.285 17.544 1.00 89.44 212 ARG A N 1
ATOM 1534 C CA . ARG A 1 212 ? 3.254 -1.080 17.626 1.00 89.44 212 ARG A CA 1
ATOM 1535 C C . ARG A 1 212 ? 2.501 -2.040 16.713 1.00 89.44 212 ARG A C 1
ATOM 1537 O O . ARG A 1 212 ? 3.127 -2.785 15.975 1.00 89.44 212 ARG A O 1
ATOM 1544 N N . ARG A 1 213 ? 1.168 -2.002 16.732 1.00 89.62 213 ARG A N 1
ATOM 1545 C CA . ARG A 1 213 ? 0.341 -2.906 15.920 1.00 89.62 213 ARG A CA 1
ATOM 1546 C C . ARG A 1 213 ? 0.462 -2.613 14.422 1.00 89.62 213 ARG A C 1
ATOM 1548 O O . ARG A 1 213 ? 0.521 -3.548 13.633 1.00 89.62 213 ARG A O 1
ATOM 1555 N N . LEU A 1 214 ? 0.575 -1.340 14.035 1.00 89.88 214 LEU A N 1
ATOM 1556 C CA . LEU A 1 214 ? 0.888 -0.959 12.655 1.00 89.88 214 LEU A CA 1
ATOM 1557 C C . LEU A 1 214 ? 2.268 -1.467 12.231 1.00 89.88 214 LEU A C 1
ATOM 1559 O O . LEU A 1 214 ? 2.388 -2.013 11.141 1.00 89.88 214 LEU A O 1
ATOM 1563 N N . ALA A 1 215 ? 3.285 -1.358 13.091 1.00 89.31 215 ALA A N 1
ATOM 1564 C CA . ALA A 1 215 ? 4.607 -1.905 12.793 1.00 89.31 215 ALA A CA 1
ATOM 1565 C C . ALA A 1 215 ? 4.552 -3.426 12.568 1.00 89.31 215 ALA A C 1
ATOM 1567 O O . ALA A 1 215 ? 5.081 -3.911 11.577 1.00 89.31 215 ALA A O 1
ATOM 1568 N N . VAL A 1 216 ? 3.838 -4.174 13.415 1.00 89.44 216 VAL A N 1
ATOM 1569 C CA . VAL A 1 216 ? 3.664 -5.628 13.229 1.00 89.44 216 VAL A CA 1
ATOM 1570 C C . VAL A 1 216 ? 3.012 -5.968 11.885 1.00 89.44 216 VAL A C 1
ATOM 1572 O O . VAL A 1 216 ? 3.383 -6.963 11.274 1.00 89.44 216 VAL A O 1
ATOM 1575 N N . LEU A 1 217 ? 2.072 -5.147 11.411 1.00 87.44 217 LEU A N 1
ATOM 1576 C CA . LEU A 1 217 ? 1.382 -5.369 10.137 1.00 87.44 217 LEU A CA 1
ATOM 1577 C C . LEU A 1 217 ? 2.229 -4.984 8.917 1.00 87.44 217 LEU A C 1
ATOM 1579 O O . LEU A 1 217 ? 2.256 -5.728 7.942 1.00 87.44 217 LEU A O 1
ATOM 1583 N N . PHE A 1 218 ? 2.907 -3.835 8.950 1.00 87.94 218 PHE A N 1
ATOM 1584 C CA . PHE A 1 218 ? 3.561 -3.264 7.766 1.00 87.94 218 PHE A CA 1
ATOM 1585 C C . PHE A 1 218 ? 5.058 -3.578 7.652 1.00 87.94 218 PHE A C 1
ATOM 1587 O O . PHE A 1 218 ? 5.577 -3.584 6.539 1.00 87.94 218 PHE A O 1
ATOM 1594 N N . VAL A 1 219 ? 5.764 -3.888 8.747 1.00 89.69 219 VAL A N 1
ATOM 1595 C CA . VAL A 1 219 ? 7.189 -4.275 8.683 1.00 89.69 219 VAL A CA 1
ATOM 1596 C C . VAL A 1 219 ? 7.409 -5.550 7.853 1.00 89.69 219 VAL A C 1
ATOM 1598 O O . VAL A 1 219 ? 8.328 -5.542 7.038 1.00 89.69 219 VAL A O 1
ATOM 1601 N N . PRO A 1 220 ? 6.579 -6.610 7.952 1.00 86.88 220 PRO A N 1
ATOM 1602 C CA . PRO A 1 220 ? 6.674 -7.763 7.053 1.00 86.88 220 PRO A CA 1
ATOM 1603 C C . PRO A 1 220 ? 6.540 -7.397 5.572 1.00 86.88 220 PRO A C 1
ATOM 1605 O O . PRO A 1 220 ? 7.236 -7.962 4.736 1.00 86.88 220 PRO A O 1
ATOM 1608 N N . VAL A 1 221 ? 5.670 -6.435 5.246 1.00 87.19 221 VAL A N 1
ATOM 1609 C CA . VAL A 1 221 ? 5.485 -5.957 3.868 1.00 87.19 221 VAL A CA 1
ATOM 1610 C C . VAL A 1 221 ? 6.721 -5.202 3.397 1.00 87.19 221 VAL A C 1
ATOM 1612 O O . VAL A 1 221 ? 7.199 -5.452 2.299 1.00 87.19 221 VAL A O 1
ATOM 1615 N N . ALA A 1 222 ? 7.274 -4.324 4.235 1.00 86.19 222 ALA A N 1
ATOM 1616 C CA . ALA A 1 222 ? 8.517 -3.624 3.924 1.00 86.19 222 ALA A CA 1
ATOM 1617 C C . ALA A 1 222 ? 9.681 -4.608 3.722 1.00 86.19 222 ALA A C 1
ATOM 1619 O O . ALA A 1 222 ? 10.427 -4.478 2.759 1.00 86.19 222 ALA A O 1
ATOM 1620 N N . ALA A 1 223 ? 9.792 -5.631 4.576 1.00 85.31 223 ALA A N 1
ATOM 1621 C CA . ALA A 1 223 ? 10.783 -6.692 4.422 1.00 85.31 223 ALA A CA 1
ATOM 1622 C C . ALA A 1 223 ? 10.587 -7.468 3.115 1.00 85.31 223 ALA A C 1
ATOM 1624 O O . ALA A 1 223 ? 11.562 -7.730 2.423 1.00 85.31 223 ALA A O 1
ATOM 1625 N N . LEU A 1 224 ? 9.341 -7.790 2.749 1.00 84.44 224 LEU A N 1
ATOM 1626 C CA . LEU A 1 224 ? 9.026 -8.437 1.475 1.00 84.44 224 LEU A CA 1
ATOM 1627 C C . LEU A 1 224 ? 9.440 -7.572 0.279 1.00 84.44 224 LEU A C 1
ATOM 1629 O O . LEU A 1 224 ? 10.023 -8.102 -0.656 1.00 84.44 224 LEU A O 1
ATOM 1633 N N . VAL A 1 225 ? 9.169 -6.263 0.311 1.00 81.44 225 VAL A N 1
ATOM 1634 C CA . VAL A 1 225 ? 9.568 -5.327 -0.755 1.00 81.44 225 VAL A CA 1
ATOM 1635 C C . VAL A 1 225 ? 11.089 -5.268 -0.880 1.00 81.44 225 VAL A C 1
ATOM 1637 O O . VAL A 1 225 ? 11.604 -5.437 -1.976 1.00 81.44 225 VAL A O 1
ATOM 1640 N N . VAL A 1 226 ? 11.806 -5.095 0.234 1.00 82.31 226 VAL A N 1
ATOM 1641 C CA . VAL A 1 226 ? 13.278 -5.039 0.241 1.00 82.31 226 VAL A CA 1
ATOM 1642 C C . VAL A 1 226 ? 13.890 -6.360 -0.221 1.00 82.31 226 VAL A C 1
ATOM 1644 O O . VAL A 1 226 ? 14.844 -6.353 -0.985 1.00 82.31 226 VAL A O 1
ATOM 1647 N N . LEU A 1 227 ? 13.344 -7.499 0.213 1.00 80.38 227 LEU A N 1
ATOM 1648 C CA . LEU A 1 227 ? 13.811 -8.815 -0.226 1.00 80.38 227 LEU A CA 1
ATOM 1649 C C . LEU A 1 227 ? 13.523 -9.055 -1.704 1.00 80.38 227 LEU A C 1
ATOM 1651 O O . LEU A 1 227 ? 14.366 -9.624 -2.384 1.00 80.38 227 LEU A O 1
ATOM 1655 N N . ALA A 1 228 ? 12.353 -8.648 -2.197 1.00 74.94 228 ALA A N 1
ATOM 1656 C CA . ALA A 1 228 ? 12.023 -8.757 -3.610 1.00 74.94 228 ALA A CA 1
ATOM 1657 C C . ALA A 1 228 ? 12.960 -7.888 -4.456 1.00 74.94 228 ALA A C 1
ATOM 1659 O O . ALA A 1 228 ? 13.480 -8.376 -5.449 1.00 74.94 228 ALA A O 1
ATOM 1660 N N . ASP A 1 229 ? 13.227 -6.651 -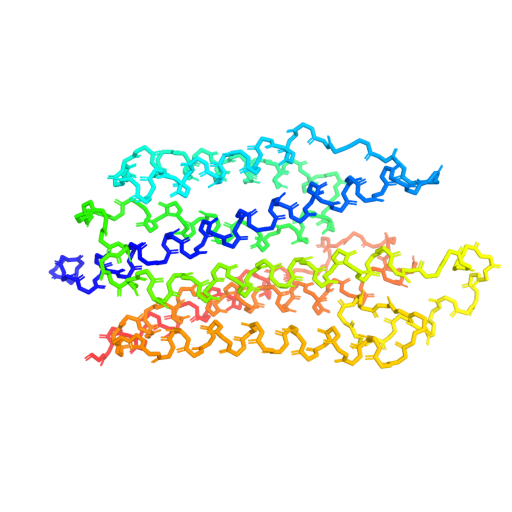4.037 1.00 75.44 229 ASP A N 1
ATOM 1661 C CA . ASP A 1 229 ? 14.152 -5.744 -4.719 1.00 75.44 229 ASP A CA 1
ATOM 1662 C C . ASP A 1 229 ? 15.590 -6.285 -4.710 1.00 75.44 229 ASP A C 1
ATOM 1664 O O . ASP A 1 229 ? 16.189 -6.473 -5.764 1.00 75.44 229 ASP A O 1
ATOM 1668 N N . ALA A 1 230 ? 16.108 -6.667 -3.539 1.00 74.00 230 ALA A N 1
ATOM 1669 C CA . ALA A 1 230 ? 17.457 -7.214 -3.405 1.00 74.00 230 ALA A CA 1
ATOM 1670 C C . ALA A 1 230 ? 17.638 -8.547 -4.147 1.00 74.00 230 ALA A C 1
ATOM 1672 O O . ALA A 1 230 ? 18.693 -8.800 -4.720 1.00 74.00 230 ALA A O 1
ATOM 1673 N N . ALA A 1 231 ? 16.626 -9.419 -4.134 1.00 70.38 231 ALA A N 1
ATOM 1674 C CA . ALA A 1 231 ? 16.727 -10.723 -4.776 1.00 70.38 231 ALA A CA 1
ATOM 1675 C C . ALA A 1 231 ? 16.471 -10.682 -6.284 1.00 70.38 231 ALA A C 1
ATOM 1677 O O . ALA A 1 231 ? 16.988 -11.541 -6.987 1.00 70.38 231 ALA A O 1
ATOM 1678 N N . LEU A 1 232 ? 15.663 -9.745 -6.787 1.00 65.56 232 LEU A N 1
ATOM 1679 C CA . LEU A 1 232 ? 15.361 -9.634 -8.218 1.00 65.56 232 LEU A CA 1
ATOM 1680 C C . LEU A 1 232 ? 16.288 -8.653 -8.939 1.00 65.56 232 LEU A C 1
ATOM 1682 O O . LEU A 1 232 ? 16.488 -8.815 -10.141 1.00 65.56 232 LEU A O 1
ATOM 1686 N N . GLY A 1 233 ? 16.871 -7.688 -8.221 1.00 61.53 233 GLY A N 1
ATOM 1687 C CA . GLY A 1 233 ? 17.822 -6.716 -8.755 1.00 61.53 233 GLY A CA 1
ATOM 1688 C C . GLY A 1 233 ? 18.986 -7.395 -9.469 1.00 61.53 233 GLY A C 1
ATOM 1689 O O . GLY A 1 233 ? 19.178 -7.165 -10.654 1.00 61.53 233 GLY A O 1
ATOM 1690 N N . ASP A 1 234 ? 19.681 -8.325 -8.809 1.00 55.28 234 ASP A N 1
ATOM 1691 C CA . ASP A 1 234 ? 20.825 -9.032 -9.410 1.00 55.28 234 ASP A CA 1
ATOM 1692 C C . ASP A 1 234 ? 20.424 -10.016 -10.529 1.00 55.28 234 ASP A C 1
ATOM 1694 O O . ASP A 1 234 ? 21.191 -10.253 -11.463 1.00 55.28 234 ASP A O 1
ATOM 1698 N N . TRP A 1 235 ? 19.212 -10.577 -10.470 1.00 54.41 235 TRP A N 1
ATOM 1699 C CA . TRP A 1 235 ? 18.734 -11.569 -11.445 1.00 54.41 235 TRP A CA 1
ATOM 1700 C C . TRP A 1 235 ? 18.294 -10.944 -12.772 1.00 54.41 235 TRP A C 1
ATOM 1702 O O . TRP A 1 235 ? 18.388 -11.592 -13.814 1.00 54.41 235 TRP A O 1
ATOM 1712 N N . ALA A 1 236 ? 17.826 -9.693 -12.757 1.00 49.03 236 ALA A N 1
ATOM 1713 C CA . ALA A 1 236 ? 17.366 -8.993 -13.955 1.00 49.03 236 ALA A CA 1
ATOM 1714 C C . ALA A 1 236 ? 18.503 -8.651 -14.940 1.00 49.03 236 ALA A C 1
ATOM 1716 O O . ALA A 1 236 ? 18.238 -8.449 -16.125 1.00 49.03 236 ALA A O 1
ATOM 1717 N N . PHE A 1 237 ? 19.759 -8.614 -14.479 1.00 47.12 237 PHE A N 1
ATOM 1718 C CA . PHE A 1 237 ? 20.903 -8.137 -15.267 1.00 47.12 237 PHE A CA 1
ATOM 1719 C C . PHE A 1 237 ? 21.880 -9.227 -15.723 1.00 47.12 237 PHE A C 1
ATOM 1721 O O . PHE A 1 237 ? 22.871 -8.903 -16.375 1.00 47.12 237 PHE A O 1
ATOM 1728 N N . SER A 1 238 ? 21.621 -10.511 -15.443 1.00 45.84 238 SER A N 1
ATOM 1729 C CA . SER A 1 238 ? 22.502 -11.601 -15.881 1.00 45.84 238 SER A CA 1
ATOM 1730 C C . SER A 1 238 ? 21.878 -12.438 -17.010 1.00 45.84 238 SER A C 1
ATOM 1732 O O . SER A 1 238 ? 21.042 -13.309 -16.749 1.00 45.84 238 SER A O 1
ATOM 1734 N N . PRO A 1 239 ? 22.328 -12.263 -18.273 1.00 47.88 239 PRO A N 1
ATOM 1735 C CA . PRO A 1 239 ? 21.935 -13.109 -19.405 1.00 47.88 239 PRO A CA 1
ATOM 1736 C C . PRO A 1 239 ? 22.181 -14.602 -19.154 1.00 47.88 239 PRO A C 1
ATOM 1738 O O . PRO A 1 239 ? 21.457 -15.445 -19.666 1.00 47.88 239 PRO A O 1
ATOM 1741 N N . GLN A 1 240 ? 23.182 -14.927 -18.329 1.00 51.91 240 GLN A N 1
ATOM 1742 C CA . GLN A 1 240 ? 23.562 -16.300 -17.989 1.00 51.91 240 GLN A CA 1
ATOM 1743 C C . GLN A 1 240 ? 22.606 -16.959 -16.980 1.00 51.91 240 GLN A C 1
ATOM 1745 O O . GLN A 1 240 ? 22.576 -18.183 -16.881 1.00 51.91 240 GLN A O 1
ATOM 1750 N N . GLN A 1 241 ? 21.821 -16.178 -16.228 1.00 51.50 241 GLN A N 1
ATOM 1751 C CA . GLN A 1 241 ? 20.867 -16.688 -15.232 1.00 51.50 241 GLN A CA 1
ATOM 1752 C C . GLN A 1 241 ? 19.432 -16.793 -15.770 1.00 51.50 241 GLN A C 1
ATOM 1754 O O . GLN A 1 241 ? 18.636 -17.555 -15.224 1.00 51.50 241 GLN A O 1
ATOM 1759 N N . LEU A 1 242 ? 19.114 -16.105 -16.873 1.00 50.00 242 LEU A N 1
ATOM 1760 C CA . LEU A 1 242 ? 17.824 -16.189 -17.573 1.00 50.00 242 LEU A CA 1
ATOM 1761 C C . LEU A 1 242 ? 17.551 -17.575 -18.189 1.00 50.00 242 LEU A C 1
ATOM 1763 O O . LEU A 1 242 ? 16.395 -17.948 -18.375 1.00 50.00 242 LEU A O 1
ATOM 1767 N N . GLU A 1 243 ? 18.593 -18.371 -18.450 1.00 51.06 243 GLU A N 1
ATOM 1768 C CA . GLU A 1 243 ? 18.463 -19.752 -18.942 1.00 51.06 243 GLU A CA 1
ATOM 1769 C C . GLU A 1 243 ? 18.162 -20.773 -17.831 1.00 51.06 243 GLU A C 1
ATOM 1771 O O . GLU A 1 243 ? 17.956 -21.962 -18.097 1.00 51.06 243 GLU A O 1
ATOM 1776 N N . HIS A 1 244 ? 18.147 -20.353 -16.562 1.00 52.62 244 HIS A N 1
ATOM 1777 C CA . HIS A 1 244 ? 17.859 -21.233 -15.437 1.00 52.62 244 HIS A CA 1
ATOM 1778 C C . HIS A 1 244 ? 16.514 -20.873 -14.804 1.00 52.62 244 HIS A C 1
ATOM 1780 O O . HIS A 1 244 ? 16.369 -19.803 -14.217 1.00 52.62 244 HIS A O 1
ATOM 1786 N N . PRO A 1 245 ? 15.507 -21.766 -14.877 1.00 52.81 245 PRO A N 1
ATOM 1787 C CA . PRO A 1 245 ? 14.205 -21.490 -14.293 1.00 52.81 245 PRO A CA 1
ATOM 1788 C C . PRO A 1 245 ? 14.348 -21.212 -12.789 1.00 52.81 245 PRO A C 1
ATOM 1790 O O . PRO A 1 245 ? 14.856 -22.057 -12.045 1.00 52.81 245 PRO A O 1
ATOM 1793 N N . LEU A 1 246 ? 13.836 -20.056 -12.341 1.00 52.53 246 LEU A N 1
ATOM 1794 C CA . LEU A 1 246 ? 13.744 -19.609 -10.935 1.00 52.53 246 LEU A CA 1
ATOM 1795 C C . LEU A 1 246 ? 13.239 -20.690 -9.959 1.00 52.53 246 LEU A C 1
ATOM 1797 O O . LEU A 1 246 ? 13.521 -20.642 -8.763 1.00 52.53 246 LEU A O 1
ATOM 1801 N N . PHE A 1 247 ? 12.538 -21.704 -10.474 1.00 49.22 247 PHE A N 1
ATOM 1802 C CA . PHE A 1 247 ? 12.136 -22.919 -9.766 1.00 49.22 247 PHE A CA 1
ATOM 1803 C C . PHE A 1 247 ? 13.282 -23.651 -9.036 1.00 49.22 247 PHE A C 1
ATOM 1805 O O . PHE A 1 247 ? 13.007 -24.435 -8.129 1.00 49.22 247 PHE A O 1
ATOM 1812 N N . ARG A 1 248 ? 14.558 -23.417 -9.382 1.00 51.59 248 ARG A N 1
ATOM 1813 C CA . ARG A 1 248 ? 15.711 -24.083 -8.742 1.00 51.59 248 ARG A CA 1
ATOM 1814 C C . ARG A 1 248 ? 16.261 -23.406 -7.489 1.00 51.59 248 ARG A C 1
ATOM 1816 O O . ARG A 1 248 ? 17.173 -23.966 -6.885 1.00 51.59 248 ARG A O 1
ATOM 1823 N N . VAL A 1 249 ? 15.686 -22.293 -7.028 1.00 62.50 249 VAL A N 1
ATOM 1824 C CA . VAL A 1 249 ? 16.083 -21.691 -5.742 1.00 62.50 249 VAL A CA 1
ATOM 1825 C C . VAL A 1 249 ? 14.937 -21.768 -4.725 1.00 62.50 249 VAL A C 1
ATOM 1827 O O . VAL A 1 249 ? 14.374 -20.741 -4.353 1.00 62.50 249 VAL A O 1
ATOM 1830 N N . PRO A 1 250 ? 14.577 -22.967 -4.212 1.00 67.38 250 PRO A N 1
ATOM 1831 C CA . PRO A 1 250 ? 13.638 -23.108 -3.094 1.00 67.38 250 PRO A CA 1
ATOM 1832 C C . PRO A 1 250 ? 13.956 -22.172 -1.922 1.00 67.38 250 PRO A C 1
ATOM 1834 O O . PRO A 1 250 ? 13.050 -21.650 -1.280 1.00 67.38 250 PRO A O 1
ATOM 1837 N N . ALA A 1 251 ? 15.245 -21.901 -1.687 1.00 68.38 251 ALA A N 1
ATOM 1838 C CA . ALA A 1 251 ? 15.706 -20.956 -0.678 1.00 68.38 251 ALA A CA 1
ATOM 1839 C C . ALA A 1 251 ? 15.150 -19.531 -0.877 1.00 68.38 251 ALA A C 1
ATOM 1841 O O . ALA A 1 251 ? 14.841 -18.869 0.110 1.00 68.38 251 ALA A O 1
ATOM 1842 N N . LEU A 1 252 ? 14.951 -19.079 -2.121 1.00 73.31 252 LEU A N 1
ATOM 1843 C CA . LEU A 1 252 ? 14.387 -17.765 -2.433 1.00 73.31 252 LEU A CA 1
ATOM 1844 C C . LEU A 1 252 ? 12.901 -17.696 -2.066 1.00 73.31 252 LEU A C 1
ATOM 1846 O O . LEU A 1 252 ? 12.465 -16.734 -1.440 1.00 73.31 252 LEU A O 1
ATOM 1850 N N . PHE A 1 253 ? 12.129 -18.740 -2.378 1.00 73.12 253 PHE A N 1
ATOM 1851 C CA . PHE A 1 253 ? 10.724 -18.831 -1.964 1.00 73.12 253 PHE A CA 1
ATOM 1852 C C . PHE A 1 253 ? 10.580 -18.904 -0.446 1.00 73.12 253 PHE A C 1
ATOM 1854 O O . PHE A 1 253 ? 9.730 -18.227 0.136 1.00 73.12 253 PHE A O 1
ATOM 1861 N N . VAL A 1 254 ? 11.441 -19.687 0.206 1.00 77.25 254 VAL A N 1
ATOM 1862 C CA . VAL A 1 254 ? 11.494 -19.766 1.668 1.00 77.25 254 VAL A CA 1
ATOM 1863 C C . VAL A 1 254 ? 11.863 -18.410 2.267 1.00 77.25 254 VAL A C 1
ATOM 1865 O O . VAL A 1 254 ? 11.259 -18.022 3.260 1.00 77.25 254 VAL A O 1
ATOM 1868 N N . ALA A 1 255 ? 12.783 -17.653 1.668 1.00 79.56 255 ALA A N 1
ATOM 1869 C CA . ALA A 1 255 ? 13.121 -16.312 2.136 1.00 79.56 255 ALA A CA 1
ATOM 1870 C C . ALA A 1 255 ? 11.955 -15.325 1.942 1.00 79.56 255 ALA A C 1
ATOM 1872 O O . ALA A 1 255 ? 11.543 -14.674 2.900 1.00 79.56 255 ALA A O 1
ATOM 1873 N N . LEU A 1 256 ? 11.372 -15.260 0.740 1.00 78.38 256 LEU A N 1
ATOM 1874 C CA . LEU A 1 256 ? 10.292 -14.329 0.394 1.00 78.38 256 LEU A CA 1
ATOM 1875 C C . LEU A 1 256 ? 9.009 -14.565 1.193 1.00 78.38 256 LEU A C 1
ATOM 1877 O O . LEU A 1 256 ? 8.330 -13.609 1.547 1.00 78.38 256 LEU A O 1
ATOM 1881 N N . VAL A 1 257 ? 8.659 -15.814 1.495 1.00 79.31 257 VAL A N 1
ATOM 1882 C CA . VAL A 1 257 ? 7.452 -16.125 2.280 1.00 79.31 257 VAL A CA 1
ATOM 1883 C C . VAL A 1 257 ? 7.781 -16.245 3.766 1.00 79.31 257 VAL A C 1
ATOM 1885 O O . VAL A 1 257 ? 7.080 -15.694 4.618 1.00 79.31 257 VAL A O 1
ATOM 1888 N N . GLY A 1 258 ? 8.859 -16.953 4.091 1.00 79.06 258 GLY A N 1
ATOM 1889 C CA . GLY A 1 258 ? 9.231 -17.305 5.455 1.00 79.06 258 GLY A CA 1
ATOM 1890 C C . GLY A 1 258 ? 9.737 -16.125 6.274 1.00 79.06 258 GLY A C 1
ATOM 1891 O O . GLY A 1 258 ? 9.338 -16.004 7.430 1.00 79.06 258 GLY A O 1
ATOM 1892 N N . VAL A 1 259 ? 10.550 -15.222 5.708 1.00 82.31 259 VAL A N 1
ATOM 1893 C CA . VAL A 1 259 ? 11.072 -14.067 6.462 1.00 82.31 259 VAL A CA 1
ATOM 1894 C C . VAL A 1 259 ? 9.945 -13.103 6.857 1.00 82.31 259 VAL A C 1
ATOM 1896 O O . VAL A 1 259 ? 9.818 -12.828 8.054 1.00 82.31 259 VAL A O 1
ATOM 1899 N N . PRO A 1 260 ? 9.056 -12.645 5.948 1.00 80.44 260 PRO A N 1
ATOM 1900 C CA . PRO A 1 260 ? 7.909 -11.826 6.343 1.00 80.44 260 PRO A CA 1
ATOM 1901 C C . PRO A 1 260 ? 6.989 -12.527 7.348 1.00 80.44 260 PRO A C 1
ATOM 1903 O O . PRO A 1 260 ? 6.559 -11.904 8.320 1.00 80.44 260 PRO A O 1
ATOM 1906 N N . ALA A 1 261 ? 6.723 -13.827 7.170 1.00 80.50 261 ALA A N 1
ATOM 1907 C CA . ALA A 1 261 ? 5.898 -14.596 8.100 1.00 80.50 261 ALA A CA 1
ATOM 1908 C C . ALA A 1 261 ? 6.530 -14.696 9.500 1.00 80.50 261 ALA A C 1
ATOM 1910 O O . ALA A 1 261 ? 5.836 -14.517 10.503 1.00 80.50 261 ALA A O 1
ATOM 1911 N N . ALA A 1 262 ? 7.843 -14.924 9.582 1.00 81.06 262 ALA A N 1
ATOM 1912 C CA . ALA A 1 262 ? 8.581 -14.974 10.840 1.00 81.06 262 ALA A CA 1
ATOM 1913 C C . ALA A 1 262 ? 8.602 -13.609 11.542 1.00 81.06 262 ALA A C 1
ATOM 1915 O O . ALA A 1 262 ? 8.342 -13.538 12.744 1.00 81.06 262 ALA A O 1
ATOM 1916 N N . ILE A 1 263 ? 8.832 -12.519 10.800 1.00 84.25 263 ILE A N 1
ATOM 1917 C CA . ILE A 1 263 ? 8.770 -11.144 11.324 1.00 84.25 263 ILE A CA 1
ATOM 1918 C C . ILE A 1 263 ? 7.369 -10.844 11.866 1.00 84.25 263 ILE A C 1
ATOM 1920 O O . ILE A 1 263 ? 7.235 -10.305 12.967 1.00 84.25 263 ILE A O 1
ATOM 1924 N N . PHE A 1 264 ? 6.323 -11.222 11.126 1.00 81.81 264 PHE A N 1
ATOM 1925 C CA . PHE A 1 264 ? 4.941 -11.054 11.565 1.00 81.81 264 PHE A CA 1
ATOM 1926 C C . PHE A 1 264 ? 4.672 -11.829 12.860 1.00 81.81 264 PHE A C 1
ATOM 1928 O O . PHE A 1 264 ? 4.184 -11.251 13.832 1.00 81.81 264 PHE A O 1
ATOM 1935 N N . ALA A 1 265 ? 5.042 -13.112 12.914 1.00 80.06 265 ALA A N 1
ATOM 1936 C CA . ALA A 1 265 ? 4.856 -13.956 14.092 1.00 80.06 265 ALA A CA 1
ATOM 1937 C C . ALA A 1 265 ? 5.602 -13.407 15.320 1.00 80.06 265 ALA A C 1
ATOM 1939 O O . ALA A 1 265 ? 5.010 -13.273 16.393 1.00 80.06 265 ALA A O 1
ATOM 1940 N N . ALA A 1 266 ? 6.869 -13.015 15.156 1.00 81.88 266 ALA A N 1
ATOM 1941 C CA . ALA A 1 266 ? 7.665 -12.391 16.210 1.00 81.88 266 ALA A CA 1
ATOM 1942 C C . ALA A 1 266 ? 7.022 -11.085 16.702 1.00 81.88 266 ALA A C 1
ATOM 1944 O O . ALA A 1 266 ? 6.888 -10.866 17.907 1.00 81.88 266 ALA A O 1
ATOM 1945 N N . GLY A 1 267 ? 6.547 -10.244 15.782 1.00 79.38 267 GLY A N 1
ATOM 1946 C CA . GLY A 1 267 ? 5.837 -9.011 16.103 1.00 79.38 267 GLY A CA 1
ATOM 1947 C C . GLY A 1 267 ? 4.549 -9.249 16.895 1.00 79.38 267 GLY A C 1
ATOM 1948 O O . GLY A 1 267 ? 4.312 -8.587 17.908 1.00 79.38 267 GLY A O 1
ATOM 1949 N N . VAL A 1 268 ? 3.733 -10.223 16.483 1.00 82.06 268 VAL A N 1
ATOM 1950 C CA . VAL A 1 268 ? 2.497 -10.604 17.186 1.00 82.06 268 VAL A CA 1
ATOM 1951 C C . VAL A 1 268 ? 2.800 -11.092 18.603 1.00 82.06 268 VAL A C 1
ATOM 1953 O O . VAL A 1 268 ? 2.126 -10.669 19.545 1.00 82.06 268 VAL A O 1
ATOM 1956 N N . LEU A 1 269 ? 3.824 -11.932 18.780 1.00 80.69 269 LEU A N 1
ATOM 1957 C CA . LEU A 1 269 ? 4.248 -12.410 20.098 1.00 80.69 269 LEU A CA 1
ATOM 1958 C C . LEU A 1 269 ? 4.693 -11.245 20.996 1.00 80.69 269 LEU A C 1
ATOM 1960 O O . LEU A 1 269 ? 4.212 -11.124 22.122 1.00 80.69 269 LEU A O 1
ATOM 1964 N N . LEU A 1 270 ? 5.522 -10.332 20.483 1.00 82.12 270 LEU A N 1
ATOM 1965 C CA . LEU A 1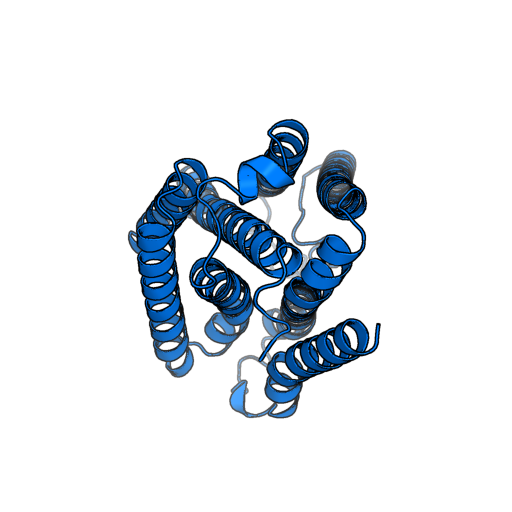 270 ? 5.990 -9.153 21.224 1.00 82.12 270 LEU A CA 1
ATOM 1966 C C . LEU A 1 270 ? 4.851 -8.221 21.660 1.00 82.12 270 LEU A C 1
ATOM 1968 O O . LEU A 1 270 ? 4.926 -7.616 22.730 1.00 82.12 270 LEU A O 1
ATOM 1972 N N . VAL A 1 271 ? 3.801 -8.092 20.846 1.00 81.62 271 VAL A N 1
ATOM 1973 C CA . VAL A 1 271 ? 2.621 -7.283 21.184 1.00 81.62 271 VAL A CA 1
ATOM 1974 C C . VAL A 1 271 ? 1.707 -7.993 22.182 1.00 81.62 271 VAL A C 1
ATOM 1976 O O . VAL A 1 271 ? 1.088 -7.314 22.990 1.00 81.62 271 VAL A O 1
ATOM 1979 N N . ARG A 1 272 ? 1.620 -9.329 22.154 1.00 77.75 272 ARG A N 1
ATOM 1980 C CA . ARG A 1 272 ? 0.766 -10.111 23.065 1.00 77.75 272 ARG A CA 1
ATOM 1981 C C . ARG A 1 272 ? 1.343 -10.240 24.480 1.00 77.75 272 ARG A C 1
ATOM 1983 O O . ARG A 1 272 ? 0.580 -10.424 25.421 1.00 77.75 272 ARG A O 1
ATOM 1990 N N . HIS A 1 273 ? 2.664 -10.175 24.627 1.00 68.69 273 HIS A N 1
ATOM 1991 C CA . HIS A 1 273 ? 3.357 -10.299 25.916 1.00 68.69 273 HIS A CA 1
ATOM 1992 C C . HIS A 1 273 ? 3.392 -9.007 26.758 1.00 68.69 273 HIS A C 1
ATOM 1994 O O . HIS A 1 273 ? 4.009 -9.003 27.822 1.00 68.69 273 HIS A O 1
ATOM 2000 N N . ARG A 1 274 ? 2.765 -7.917 26.305 1.00 58.31 274 ARG A N 1
ATOM 2001 C CA . ARG A 1 274 ? 2.726 -6.614 26.986 1.00 58.31 274 ARG A CA 1
ATOM 2002 C C . ARG A 1 274 ? 1.298 -6.133 27.167 1.00 58.31 274 ARG A C 1
ATOM 2004 O O . ARG A 1 274 ? 1.095 -5.351 28.117 1.00 58.31 274 ARG A O 1
#

Radius of gyration: 20.05 Å; chains: 1; bounding box: 48×42×57 Å

Foldseek 3Di:
DPPCPPVLNLLLLLQLLLLLLLLQLLVLVLLQLLQVLLCVVPPRNDDRDPVSVVSNVLSVVLNVCLQQQVLVVSLVSLVVVLVVLVVVLVVVCVVPVLVSLLSVLNNQSSVSNNVSSPRDDGGNSNCVQLPPVLVVLLSVLSVLLSVLVSVQSNQAPPPQPPDPPCNVPPVPDQPSGDHPDPVSSVVSVVSNVVSVVSVVVSLVPGDPLSSLSSCLRCVLSVQLNVLSCVVSVVQVPDPPNVVPPPVPPVVSVCSNVVVSVVSNVVSVVVSVVD

Secondary structure (DSSP, 8-state):
-TTTTSHHHHHHHHHHHHHHHHHHHHHHHHHHHHHHHHHHSTT--PPPPHHHHHHHHHHHHHHHHHHHT-HHHHHHHHHHHHHHHHHHHHHHHTT-HHHHHTTHHHHHHHHHHHHHHHS---TTHHHHHHHHHHHHHHHHHHHHHHHHHHHHHHTS-GGGGS-TTTTTSSSSSSTT---SSHHHHHHHHHHHHHHHHHHHHHHHTS-HHHHHHHHHHHHHHHHHHHHHHHHHHTTTT-TTTTTS-GGG-HHHHHHHHHHHHHHHHHHHHHHHT-

pLDDT: mean 77.04, std 16.18, range [37.03, 95.06]

Sequence (274 aa):
MRGFTEPAWADTAAVSGLLAALVLLTFAGHTIITAAGAEISIWHAGPSDLGDRLRFAGWAVVCAAILVGLRRSAAVLAWTAAVAEVVLLVSRFGADPVMAIGSLWRVAPTLIAAAALTVPAPSRRAVAVLRVWRLLPVVAALVLIDGIFLLNKLGEPTLYVHAPSLNAQRGDGSFGLSASSELVVALYAAGVVVAVLTLVVTVATLAAPLRRRLAVLFVPVAALVVLADAALGDWAFSPQQLEHPLFRVPALFVALVGVPAAIFAAGVLLVRHR